Protein AF-A0A7C5XLV8-F1 (afdb_monomer)

Sequence (264 aa):
MIYTRLYQAAFKGNRVKGRIEDSGLKVLFVGKVDKLPETPEEAHNAIVSLFNERPTRVMLGAVVLAENSKVKVKAWGIRINDVNSLFDRLSTLKFVPVDIKDLSDVYGMRIGEIKKAVKSVGQYDLGSLATKDRAKRYKVEVKRAKVGDFVVGLVLKGRLPRLVLSVGGVKLYEGQVSAQAVDQYFKMGGKELVEEALYHLEGLVNLLGKAGNAMLIPGVVEAKVKDGKVMIRTASEMAVLPWGGYGSLVEFVANLRKLISGGP

pLDDT: mean 87.72, std 9.71, range [39.66, 98.38]

Solvent-accessible surface area (backbone atoms only — not comparable to full-atom values): 13892 Å² total; per-residue (Å²): 115,50,73,34,60,45,34,39,38,42,69,60,72,48,34,35,42,34,39,37,46,56,98,69,31,37,36,41,38,44,34,52,45,95,64,72,60,91,47,75,65,53,39,50,53,55,57,23,57,44,28,70,56,66,64,78,46,77,45,82,35,21,54,28,37,37,27,40,101,38,26,39,38,41,32,24,46,48,78,86,80,55,73,55,54,51,26,52,55,50,40,66,62,75,95,41,74,64,56,60,65,63,49,19,66,52,45,72,50,56,57,74,56,50,58,52,38,48,76,72,68,32,74,80,47,46,42,31,51,41,21,49,49,48,20,61,75,69,73,42,56,57,54,75,33,70,51,89,59,37,36,34,35,43,34,35,52,64,53,48,27,32,43,34,35,24,49,78,86,43,70,39,37,40,30,59,42,58,61,61,55,49,66,53,59,71,71,48,54,48,65,57,49,45,53,50,51,49,51,54,50,49,52,54,51,53,51,45,59,75,23,46,96,71,33,43,36,54,8,45,30,26,53,51,79,56,94,60,25,33,39,38,34,39,79,56,36,38,36,49,41,71,48,78,51,71,68,52,40,53,52,51,54,54,51,56,51,36,67,74,71,76,52,137

Secondary structure (DSSP, 8-state):
-EE-SSEEEEEETTEEEEEEEETTEEEEEEEE-SS--SSHHHHHHHHHHTTSSPPSEEE-SSSEEEE-SSEEEEEE---SS-HHHHHHHHHT-------HHHHHHHHT--HHHHHHHHHHT-TTSHHHHHHHHHHHHHT-SEEEEEETTEEEEEE--SSS-EEEEEETTEEEEEEEPPHHHHHHHHHS-HHHHHHHHHHHHHHHHHHHHHHGGGTEETTTEEEEEETTEEEEE-SSEEEEEE-S-HHHHHHHHHHHHHHHHT--

Radius of gyration: 20.75 Å; Cα contacts (8 Å, |Δi|>4): 493; chains: 1; bounding box: 50×39×57 Å

Mean predicted aligned error: 6.44 Å

Nearest PDB structures (foldseek):
  5czo-assembly2_B  TM=2.179E-01  e=8.745E-02  Saccharomyces cerevisiae S288C
  4kba-assembly5_A  TM=1.666E-01  e=3.720E-02  Homo sapiens
  4xhl-assembly1_A  TM=1.819E-01  e=1.546E-01  Saccharomyces cerevisiae
  3uyt-assembly6_C  TM=1.665E-01  e=1.637E-01  Homo sapiens
  3is5-assembly1_D  TM=1.725E-01  e=4.834E-01  Toxoplasma gondii ME49

Foldseek 3Di:
DEAFPFKDWDDDAQKIWMWGDDPQKIKTKIWGFPGDDPDNVRVLLRQLVLLPDFFPDWDFFLWIWTDDPTMTMTMARDFDDDPNVVSVVSNPDDGHHDDLVVLCVQLVHDSVVSVVCCVPPRSQQSQQVSLVVVCVVVVHQWDWADDPQWIWIFGSHDRFTKIWIDGVNHTFKIFGDGNVVVVVLVVDHRLVSNVVRLVVVVVQLVVLVVCPPVQGDGNAWHWDDDDQWIWIDHPTMIGIGGDPDSVVVVVVSVVVVCVSVVHD

Structure (mmCIF, N/CA/C/O backbone):
data_AF-A0A7C5XLV8-F1
#
_entry.id   AF-A0A7C5XLV8-F1
#
loop_
_atom_site.group_PDB
_atom_site.id
_atom_site.type_symbol
_atom_site.label_atom_id
_atom_site.label_alt_id
_atom_site.label_comp_id
_atom_site.label_asym_id
_atom_site.label_entity_id
_atom_site.label_seq_id
_atom_site.pdbx_PDB_ins_code
_atom_site.Cartn_x
_atom_site.Cartn_y
_atom_site.Cartn_z
_atom_site.occupancy
_atom_site.B_iso_or_equiv
_atom_site.auth_seq_id
_atom_site.auth_comp_id
_atom_site.auth_asym_id
_atom_site.auth_atom_id
_atom_site.pdbx_PDB_model_num
ATOM 1 N N . MET A 1 1 ? 16.782 -12.498 -15.343 1.00 69.12 1 MET A N 1
ATOM 2 C CA . MET A 1 1 ? 15.979 -11.647 -14.430 1.00 69.12 1 MET A CA 1
ATOM 3 C C . MET A 1 1 ? 16.954 -10.802 -13.642 1.00 69.12 1 MET A C 1
ATOM 5 O O . MET A 1 1 ? 17.997 -11.326 -13.279 1.00 69.12 1 MET A O 1
ATOM 9 N N . ILE A 1 2 ? 16.662 -9.519 -13.457 1.00 69.88 2 ILE A N 1
ATOM 10 C CA . ILE A 1 2 ? 17.575 -8.572 -12.814 1.00 69.88 2 ILE A CA 1
ATOM 11 C C . ILE A 1 2 ? 16.943 -7.997 -11.577 1.00 69.88 2 ILE A C 1
ATOM 13 O O . ILE A 1 2 ? 15.733 -7.761 -11.533 1.00 69.88 2 ILE A O 1
ATOM 17 N N . TYR A 1 3 ? 17.804 -7.807 -10.590 1.00 68.50 3 TYR A N 1
ATOM 18 C CA . TYR A 1 3 ? 17.455 -7.437 -9.242 1.00 68.50 3 TYR A CA 1
ATOM 19 C C . TYR A 1 3 ? 18.429 -6.364 -8.780 1.00 68.50 3 TYR A C 1
ATOM 21 O O . TYR A 1 3 ? 19.638 -6.584 -8.736 1.00 68.50 3 TYR A O 1
ATOM 29 N N . THR A 1 4 ? 17.879 -5.211 -8.443 1.00 74.38 4 THR A N 1
ATOM 30 C CA . THR A 1 4 ? 18.577 -4.098 -7.810 1.00 74.38 4 THR A CA 1
ATOM 31 C C . THR A 1 4 ? 17.814 -3.743 -6.537 1.00 74.38 4 THR A C 1
ATOM 33 O O . THR A 1 4 ? 16.665 -4.148 -6.357 1.00 74.38 4 THR A O 1
ATOM 36 N N . ARG A 1 5 ? 18.422 -2.958 -5.649 1.00 73.38 5 ARG A N 1
ATOM 37 C CA . ARG A 1 5 ? 17.750 -2.395 -4.473 1.00 73.38 5 ARG A CA 1
ATOM 38 C C . ARG A 1 5 ? 16.477 -1.631 -4.849 1.00 73.38 5 ARG A C 1
ATOM 40 O O . ARG A 1 5 ? 15.531 -1.636 -4.069 1.00 73.38 5 ARG A O 1
ATOM 47 N N . LEU A 1 6 ? 16.464 -0.982 -6.017 1.00 76.44 6 LEU A N 1
ATOM 48 C CA . LEU A 1 6 ? 15.382 -0.097 -6.450 1.00 76.44 6 LEU A CA 1
ATOM 49 C C . LEU A 1 6 ? 14.333 -0.800 -7.316 1.00 76.44 6 LEU A C 1
ATOM 51 O O . LEU A 1 6 ? 13.200 -0.329 -7.386 1.00 76.44 6 LEU A O 1
ATOM 55 N N . TYR A 1 7 ? 14.671 -1.893 -8.007 1.00 81.38 7 TYR A N 1
ATOM 56 C CA . TYR A 1 7 ? 13.724 -2.558 -8.899 1.00 81.38 7 TYR A CA 1
ATOM 57 C C . TYR A 1 7 ? 14.063 -4.019 -9.221 1.00 81.38 7 TYR A C 1
ATOM 59 O O . TYR A 1 7 ? 15.205 -4.471 -9.152 1.00 81.38 7 TYR A O 1
ATOM 67 N N . GLN A 1 8 ? 13.046 -4.749 -9.678 1.00 83.56 8 GLN A N 1
ATOM 68 C CA . GLN A 1 8 ? 13.156 -6.085 -10.265 1.00 83.56 8 GLN A CA 1
ATOM 69 C C . GLN A 1 8 ? 12.567 -6.083 -11.670 1.00 83.56 8 GLN A C 1
ATOM 71 O O . GLN A 1 8 ? 11.508 -5.497 -11.898 1.00 83.56 8 GLN A O 1
ATOM 76 N N . ALA A 1 9 ? 13.198 -6.802 -12.593 1.00 88.06 9 ALA A N 1
ATOM 77 C CA . ALA A 1 9 ? 12.692 -6.958 -13.948 1.00 88.06 9 ALA A CA 1
ATOM 78 C C . ALA A 1 9 ? 12.975 -8.350 -14.520 1.00 88.06 9 ALA A C 1
ATOM 80 O O . ALA A 1 9 ? 14.098 -8.858 -14.482 1.00 88.06 9 ALA A O 1
ATOM 81 N N . ALA A 1 10 ? 11.943 -8.964 -15.088 1.00 88.38 10 ALA A N 1
ATOM 82 C CA . ALA A 1 10 ? 12.016 -10.230 -15.795 1.00 88.38 10 ALA A CA 1
ATOM 83 C C . ALA A 1 10 ? 11.833 -9.995 -17.296 1.00 88.38 10 ALA A C 1
ATOM 85 O O . ALA A 1 10 ? 10.799 -9.480 -17.729 1.00 88.38 10 ALA A O 1
ATOM 86 N N . PHE A 1 11 ? 12.831 -10.407 -18.072 1.00 89.44 11 PHE A N 1
ATOM 87 C CA . PHE A 1 11 ? 12.798 -10.384 -19.527 1.00 89.44 11 PHE A CA 1
ATOM 88 C C . PHE A 1 11 ? 12.338 -11.743 -20.056 1.00 89.44 11 PHE A C 1
ATOM 90 O O . PHE A 1 11 ? 12.754 -12.785 -19.546 1.00 89.44 11 PHE A O 1
ATOM 97 N N . LYS A 1 12 ? 11.473 -11.730 -21.070 1.00 87.88 12 LYS A N 1
ATOM 98 C CA . LYS A 1 12 ? 11.051 -12.916 -21.820 1.00 87.88 12 LYS A CA 1
ATOM 99 C C . LYS A 1 12 ? 10.856 -12.517 -23.282 1.00 87.88 12 LYS A C 1
ATOM 101 O O . LYS A 1 12 ? 9.863 -11.868 -23.613 1.00 87.88 12 LYS A O 1
ATOM 106 N N . GLY A 1 13 ? 11.807 -12.894 -24.137 1.00 86.81 13 GLY A N 1
ATOM 107 C CA . GLY A 1 13 ? 11.883 -12.382 -25.508 1.00 86.81 13 GLY A CA 1
ATOM 108 C C . GLY A 1 13 ? 12.053 -10.859 -25.514 1.00 86.81 13 GLY A C 1
ATOM 109 O O . GLY A 1 13 ? 12.814 -10.322 -24.715 1.00 86.81 13 GLY A O 1
ATOM 110 N N . ASN A 1 14 ? 11.277 -10.165 -26.347 1.00 88.81 14 ASN A N 1
ATOM 111 C CA . ASN A 1 14 ? 11.269 -8.700 -26.465 1.00 88.81 14 ASN A CA 1
ATOM 112 C C . ASN A 1 14 ? 10.384 -7.985 -25.424 1.00 88.81 14 ASN A C 1
ATOM 114 O O . ASN A 1 14 ? 10.020 -6.822 -25.595 1.00 88.81 14 ASN A O 1
ATOM 118 N N . ARG A 1 15 ? 9.964 -8.677 -24.359 1.00 92.44 15 ARG A N 1
ATOM 119 C CA . ARG A 1 15 ? 9.096 -8.115 -23.318 1.00 92.44 15 ARG A CA 1
ATOM 120 C C . ARG A 1 15 ? 9.797 -8.128 -21.979 1.00 92.44 15 ARG A C 1
ATOM 122 O O . ARG A 1 15 ? 10.413 -9.121 -21.599 1.00 92.44 15 ARG A O 1
ATOM 129 N N . VAL A 1 16 ? 9.589 -7.062 -21.223 1.00 94.19 16 VAL A N 1
ATOM 130 C CA . VAL A 1 16 ? 10.042 -6.950 -19.842 1.00 94.19 16 VAL A CA 1
ATOM 131 C C . VAL A 1 16 ? 8.857 -6.644 -18.942 1.00 94.19 16 VAL A C 1
ATOM 133 O O . VAL A 1 16 ? 8.000 -5.822 -19.256 1.00 94.19 16 VAL A O 1
ATOM 136 N N . LYS A 1 17 ? 8.773 -7.346 -17.818 1.00 93.75 17 LYS A N 1
ATOM 137 C CA . LYS A 1 17 ? 7.854 -7.009 -16.733 1.00 93.75 17 LYS A CA 1
ATOM 138 C C . LYS A 1 17 ? 8.687 -6.675 -15.523 1.00 93.75 17 LYS A C 1
ATOM 140 O O . LYS A 1 17 ? 9.572 -7.452 -15.171 1.00 93.75 17 LYS A O 1
ATOM 145 N N . GLY A 1 18 ? 8.388 -5.567 -14.873 1.00 91.12 18 GLY A N 1
ATOM 146 C CA . GLY A 1 18 ? 9.139 -5.189 -13.699 1.00 91.12 18 GLY A CA 1
ATOM 147 C C . GLY A 1 18 ? 8.345 -4.399 -12.689 1.00 91.12 18 GLY A C 1
ATOM 148 O O . GLY A 1 18 ? 7.172 -4.061 -12.874 1.00 91.12 18 GLY A O 1
ATOM 149 N N . ARG A 1 19 ? 9.020 -4.166 -11.575 1.00 89.12 19 ARG A N 1
ATOM 150 C CA . ARG A 1 19 ? 8.533 -3.419 -10.433 1.00 89.12 19 ARG A CA 1
ATOM 151 C C . ARG A 1 19 ? 9.658 -2.553 -9.908 1.00 89.12 19 ARG A C 1
ATOM 153 O O . ARG A 1 19 ? 10.751 -3.072 -9.733 1.00 89.12 19 ARG A O 1
ATOM 160 N N . ILE A 1 20 ? 9.368 -1.290 -9.639 1.00 87.31 20 ILE A N 1
ATOM 161 C CA . ILE A 1 20 ? 10.288 -0.317 -9.052 1.00 87.31 20 ILE A CA 1
ATOM 162 C C . ILE A 1 20 ? 9.693 0.107 -7.709 1.00 87.31 20 ILE A C 1
ATOM 164 O O . ILE A 1 20 ? 8.492 0.376 -7.623 1.00 87.31 20 ILE A O 1
ATOM 168 N N . GLU A 1 21 ? 10.512 0.133 -6.665 1.00 80.88 21 GLU A N 1
ATOM 169 C CA . GLU A 1 21 ? 10.158 0.650 -5.346 1.00 80.88 21 GLU A CA 1
ATOM 170 C C . GLU A 1 21 ? 11.264 1.570 -4.835 1.00 80.88 21 GLU A C 1
ATOM 172 O O . GLU A 1 21 ? 12.383 1.127 -4.596 1.00 80.88 21 GLU A O 1
ATOM 177 N N . ASP A 1 22 ? 10.940 2.849 -4.656 1.00 76.44 22 ASP A N 1
ATOM 178 C CA . ASP A 1 22 ? 11.891 3.862 -4.201 1.00 76.44 22 ASP A CA 1
ATOM 179 C C . ASP A 1 22 ? 11.189 4.909 -3.327 1.00 76.44 22 ASP A C 1
ATOM 181 O O . ASP A 1 22 ? 10.316 5.640 -3.791 1.00 76.44 22 ASP A O 1
ATOM 185 N N . SER A 1 23 ? 11.582 5.013 -2.054 1.00 70.25 23 SER A N 1
ATOM 186 C CA . SER A 1 23 ? 11.164 6.107 -1.159 1.00 70.25 23 SER A CA 1
ATOM 187 C C . SER A 1 23 ? 9.642 6.345 -1.119 1.00 70.25 23 SER A C 1
ATOM 189 O O . SER A 1 23 ? 9.165 7.476 -1.187 1.00 70.25 23 SER A O 1
ATOM 191 N N . GLY A 1 24 ? 8.857 5.263 -1.060 1.00 71.00 24 GLY A N 1
ATOM 192 C CA . GLY A 1 24 ? 7.388 5.305 -1.048 1.00 71.00 24 GLY A CA 1
ATOM 193 C C . GLY A 1 24 ? 6.721 5.286 -2.431 1.00 71.00 24 GLY A C 1
ATOM 194 O O . GLY A 1 24 ? 5.539 4.950 -2.511 1.00 71.00 24 GLY A O 1
ATOM 195 N N . LEU A 1 25 ? 7.464 5.543 -3.515 1.00 81.12 25 LEU A N 1
ATOM 196 C CA . LEU A 1 25 ? 7.014 5.302 -4.887 1.00 81.12 25 LEU A CA 1
ATOM 197 C C . LEU A 1 25 ? 6.986 3.796 -5.148 1.00 81.12 25 LEU A C 1
ATOM 199 O O . LEU A 1 25 ? 7.970 3.097 -4.903 1.00 81.12 25 LEU A O 1
ATOM 203 N N . LYS A 1 26 ? 5.877 3.300 -5.692 1.00 88.00 26 LYS A N 1
ATOM 204 C CA . LYS A 1 26 ? 5.773 1.933 -6.211 1.00 88.00 26 LYS A CA 1
ATOM 205 C C . LYS A 1 26 ? 5.330 2.017 -7.657 1.00 88.00 26 LYS A C 1
ATOM 207 O O . LYS A 1 26 ? 4.369 2.715 -7.958 1.00 88.00 26 LYS A O 1
ATOM 212 N N . VAL A 1 27 ? 5.993 1.291 -8.543 1.00 90.38 27 VAL A N 1
ATOM 213 C CA . VAL A 1 27 ? 5.653 1.231 -9.964 1.00 90.38 27 VAL A CA 1
ATOM 214 C C . VAL A 1 27 ? 5.662 -0.219 -10.407 1.00 90.38 27 VAL A C 1
ATOM 216 O O . VAL A 1 27 ? 6.628 -0.931 -10.169 1.00 90.38 27 VAL A O 1
ATOM 219 N N . LEU A 1 28 ? 4.602 -0.666 -11.069 1.00 93.19 2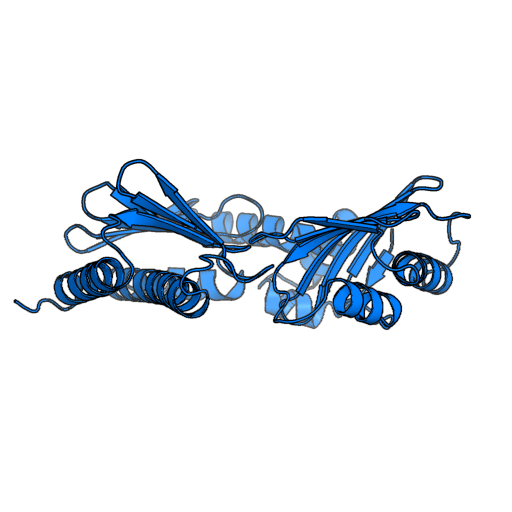8 LEU A N 1
ATOM 220 C CA . LEU A 1 28 ? 4.603 -1.873 -11.887 1.00 93.19 28 LEU A CA 1
ATOM 221 C C . LEU A 1 28 ? 4.639 -1.458 -13.347 1.00 93.19 28 LEU A C 1
ATOM 223 O O . LEU A 1 28 ? 3.863 -0.595 -13.754 1.00 93.19 28 LEU A O 1
ATOM 227 N N . PHE A 1 29 ? 5.486 -2.104 -14.138 1.00 94.88 29 PHE A N 1
ATOM 228 C CA . PHE A 1 29 ? 5.591 -1.806 -15.554 1.00 94.88 29 PHE A CA 1
ATOM 229 C C . PHE A 1 29 ? 5.634 -3.064 -16.417 1.00 94.88 29 PHE A C 1
ATOM 231 O O . PHE A 1 29 ? 6.117 -4.126 -16.014 1.00 94.88 29 PHE A O 1
ATOM 238 N N . VAL A 1 30 ? 5.114 -2.927 -17.632 1.00 96.56 30 VAL A N 1
ATOM 239 C CA . VAL A 1 30 ? 5.250 -3.910 -18.705 1.00 96.56 30 VAL A CA 1
ATOM 240 C C . VAL A 1 30 ? 5.746 -3.172 -19.935 1.00 96.56 30 VAL A C 1
ATOM 242 O O . VAL A 1 30 ? 5.019 -2.344 -20.480 1.00 96.56 30 VAL A O 1
ATOM 245 N N . GLY A 1 31 ? 6.976 -3.471 -20.338 1.00 95.56 31 GLY A N 1
ATOM 246 C CA . GLY A 1 31 ? 7.686 -2.819 -21.428 1.00 95.56 31 GLY A CA 1
ATOM 247 C C . GLY A 1 31 ? 7.996 -3.744 -22.603 1.00 95.56 31 GLY A C 1
ATOM 248 O O . GLY A 1 31 ? 7.963 -4.975 -22.474 1.00 95.56 31 GLY A O 1
ATOM 249 N N . LYS A 1 32 ? 8.324 -3.133 -23.739 1.00 95.31 32 LYS A N 1
ATOM 250 C CA . LYS A 1 32 ? 8.944 -3.764 -24.905 1.00 95.31 32 LYS A CA 1
ATOM 251 C C . LYS A 1 32 ? 10.386 -3.281 -25.030 1.00 95.31 32 LYS A C 1
ATOM 253 O O . LYS A 1 32 ? 10.635 -2.091 -24.880 1.00 95.31 32 LYS A O 1
ATOM 258 N N . VAL A 1 33 ? 11.299 -4.203 -25.300 1.00 92.50 33 VAL A N 1
ATOM 259 C CA . VAL A 1 33 ? 12.723 -3.920 -25.525 1.00 92.50 33 VAL A CA 1
ATOM 260 C C . VAL A 1 33 ? 13.151 -4.518 -26.856 1.00 92.50 33 VAL A C 1
ATOM 262 O O . VAL A 1 33 ? 12.609 -5.544 -27.263 1.00 92.50 33 VAL A O 1
ATOM 265 N N . ASP A 1 34 ? 14.117 -3.891 -27.518 1.00 87.50 34 ASP A N 1
ATOM 266 C CA . ASP A 1 34 ? 14.506 -4.269 -28.881 1.00 87.50 34 ASP A CA 1
ATOM 267 C C . ASP A 1 34 ? 15.325 -5.566 -28.915 1.00 87.50 34 ASP A C 1
ATOM 269 O O . ASP A 1 34 ? 15.129 -6.414 -29.785 1.00 87.50 34 ASP A O 1
ATOM 273 N N . LYS A 1 35 ? 16.193 -5.762 -27.916 1.00 87.06 35 LYS A N 1
ATOM 274 C CA . LYS A 1 35 ? 17.020 -6.960 -27.751 1.00 87.06 35 LYS A CA 1
ATOM 275 C C . LYS A 1 35 ? 16.953 -7.457 -26.308 1.00 87.06 35 LYS A C 1
ATOM 277 O O . LYS A 1 35 ? 16.771 -6.678 -25.371 1.00 87.06 35 LYS A O 1
ATOM 282 N N . LEU A 1 36 ? 17.100 -8.770 -26.134 1.00 89.25 36 LEU A N 1
ATOM 283 C CA . LEU A 1 36 ? 17.330 -9.357 -24.820 1.00 89.25 36 LEU A CA 1
ATOM 284 C C . LEU A 1 36 ? 18.728 -8.934 -24.327 1.00 89.25 36 LEU A C 1
ATOM 286 O O . LEU A 1 36 ? 19.696 -9.181 -25.044 1.00 89.25 36 LEU A O 1
ATOM 290 N N . PRO A 1 37 ? 18.844 -8.310 -23.145 1.00 88.25 37 PRO A N 1
ATOM 291 C CA . PRO A 1 37 ? 20.137 -7.891 -22.622 1.00 88.25 37 PRO A CA 1
ATOM 292 C C . PRO A 1 37 ? 20.964 -9.094 -22.160 1.00 88.25 37 PRO A C 1
ATOM 294 O O . PRO A 1 37 ? 20.419 -10.059 -21.613 1.00 88.25 37 PRO A O 1
ATOM 297 N N . GLU A 1 38 ? 22.275 -9.006 -22.353 1.00 87.62 38 GLU A N 1
ATOM 298 C CA . GLU A 1 38 ? 23.251 -10.044 -22.011 1.00 87.62 38 GLU A CA 1
ATOM 299 C C . GLU A 1 38 ? 23.937 -9.749 -20.670 1.00 87.62 38 GLU A C 1
ATOM 301 O O . GLU A 1 38 ? 24.333 -10.674 -19.958 1.00 87.62 38 GLU A O 1
ATOM 306 N N . THR A 1 39 ? 23.992 -8.473 -20.270 1.00 86.75 39 THR A N 1
ATOM 307 C CA . THR A 1 39 ? 24.587 -8.026 -19.000 1.00 86.75 39 THR A CA 1
ATOM 308 C C . THR A 1 39 ? 23.575 -7.319 -18.082 1.00 86.75 39 THR A C 1
ATOM 310 O O . THR A 1 39 ? 22.537 -6.818 -18.540 1.00 86.75 39 THR A O 1
ATOM 313 N N . PRO A 1 40 ? 23.835 -7.261 -16.759 1.00 83.06 40 PRO A N 1
ATOM 314 C CA . PRO A 1 40 ? 23.030 -6.471 -15.827 1.00 83.06 40 PRO A CA 1
ATOM 315 C C . PRO A 1 40 ? 22.928 -4.986 -16.203 1.00 83.06 40 PRO A C 1
ATOM 317 O O . PRO A 1 40 ? 21.853 -4.395 -16.074 1.00 83.06 40 PRO A O 1
ATOM 320 N N . GLU A 1 41 ? 24.020 -4.403 -16.691 1.00 86.06 41 GLU A N 1
ATOM 321 C CA . GLU A 1 41 ? 24.129 -3.007 -17.109 1.00 86.06 41 GLU A CA 1
ATOM 322 C C . GLU A 1 41 ? 23.303 -2.736 -18.370 1.00 86.06 41 GLU A C 1
ATOM 324 O O . GLU A 1 41 ? 22.509 -1.795 -18.399 1.00 86.06 41 GLU A O 1
ATOM 329 N N . GLU A 1 42 ? 23.407 -3.594 -19.391 1.00 89.12 42 GLU A N 1
ATOM 330 C CA . GLU A 1 42 ? 22.592 -3.488 -20.609 1.00 89.12 42 GLU A CA 1
ATOM 331 C C . GLU A 1 42 ? 21.105 -3.519 -20.295 1.00 89.12 42 GLU A C 1
ATOM 333 O O . GLU A 1 42 ? 20.307 -2.761 -20.843 1.00 89.12 42 GLU A O 1
ATOM 338 N N . ALA A 1 43 ? 20.710 -4.391 -19.382 1.00 89.31 43 ALA A N 1
ATOM 339 C CA . ALA A 1 43 ? 19.321 -4.505 -19.017 1.00 89.31 43 ALA A CA 1
ATOM 340 C C . ALA A 1 43 ? 18.826 -3.352 -18.144 1.00 89.31 43 ALA A C 1
ATOM 342 O O . ALA A 1 43 ? 17.654 -2.988 -18.238 1.00 89.31 43 ALA A O 1
ATOM 343 N N . HIS A 1 44 ? 19.683 -2.797 -17.283 1.00 90.00 44 HIS A N 1
ATOM 344 C CA . HIS A 1 44 ? 19.390 -1.562 -16.568 1.00 90.00 44 HIS A CA 1
ATOM 345 C C . HIS A 1 44 ? 19.099 -0.439 -17.563 1.00 90.00 44 HIS A C 1
ATOM 347 O O . HIS A 1 44 ? 18.023 0.157 -17.504 1.00 90.00 44 HIS A O 1
ATOM 353 N N . ASN A 1 45 ? 19.992 -0.256 -18.538 1.00 90.69 45 ASN A N 1
ATOM 354 C CA . ASN A 1 45 ? 19.840 0.718 -19.615 1.00 90.69 45 ASN A CA 1
ATOM 355 C C . ASN A 1 45 ? 18.560 0.468 -20.430 1.00 90.69 45 ASN A C 1
ATOM 357 O O . ASN A 1 45 ? 17.792 1.394 -20.690 1.00 90.69 45 ASN A O 1
ATOM 361 N N . ALA A 1 46 ? 18.265 -0.793 -20.758 1.00 92.12 46 ALA A N 1
ATOM 362 C CA . ALA A 1 46 ? 17.036 -1.161 -21.452 1.00 92.12 46 ALA A CA 1
ATOM 363 C C . ALA A 1 46 ? 15.781 -0.787 -20.645 1.00 92.12 46 ALA A C 1
ATOM 365 O O . ALA A 1 46 ? 14.817 -0.292 -21.222 1.00 92.12 46 ALA A O 1
ATOM 366 N N . ILE A 1 47 ? 15.784 -0.971 -19.320 1.00 92.38 47 ILE A N 1
ATOM 367 C CA . ILE A 1 47 ? 14.650 -0.619 -18.451 1.00 92.38 47 ILE A CA 1
ATOM 368 C C . ILE A 1 47 ? 14.455 0.889 -18.359 1.00 92.38 47 ILE A C 1
ATOM 370 O O . ILE A 1 47 ? 13.327 1.341 -18.534 1.00 92.38 47 ILE A O 1
ATOM 374 N N . VAL A 1 48 ? 15.508 1.665 -18.090 1.00 92.94 48 VAL A N 1
ATOM 375 C CA . VAL A 1 48 ? 15.370 3.125 -17.962 1.00 92.94 48 VAL A CA 1
ATOM 376 C C . VAL A 1 48 ? 14.932 3.753 -19.288 1.00 92.94 48 VAL A C 1
ATOM 378 O O . VAL A 1 48 ? 14.064 4.623 -19.296 1.00 92.94 48 VAL A O 1
ATOM 381 N N . SER A 1 49 ? 15.404 3.206 -20.418 1.00 93.81 49 SER A N 1
ATOM 382 C CA . SER A 1 49 ? 15.037 3.676 -21.761 1.00 93.81 49 SER A CA 1
ATOM 383 C C . SER A 1 49 ? 13.538 3.575 -22.073 1.00 93.81 49 SER A C 1
ATOM 385 O O . SER A 1 49 ? 13.028 4.349 -22.884 1.00 93.81 49 SER A O 1
ATOM 387 N N . LEU A 1 50 ? 12.803 2.676 -21.400 1.00 95.06 50 LEU A N 1
ATOM 388 C CA . LEU A 1 50 ? 11.344 2.560 -21.529 1.00 95.06 50 LEU A CA 1
ATOM 389 C C . LEU A 1 50 ? 10.611 3.853 -21.158 1.00 95.06 50 LEU A C 1
ATOM 391 O O . LEU A 1 50 ? 9.500 4.087 -21.636 1.00 95.06 50 LEU A O 1
ATOM 395 N N . PHE A 1 51 ? 11.213 4.660 -20.285 1.00 94.38 51 PHE A N 1
ATOM 396 C CA . PHE A 1 51 ? 10.607 5.847 -19.692 1.00 94.38 51 PHE A CA 1
ATOM 397 C C . PHE A 1 51 ? 11.111 7.157 -20.314 1.00 94.38 51 PHE A C 1
ATOM 399 O O . PHE A 1 51 ? 10.651 8.217 -19.908 1.00 94.38 51 PHE A O 1
ATOM 406 N N . ASN A 1 52 ? 11.994 7.099 -21.321 1.00 93.44 52 ASN A N 1
ATOM 407 C CA . ASN A 1 52 ? 12.493 8.291 -22.025 1.00 93.44 52 ASN A CA 1
ATOM 408 C C . ASN A 1 52 ? 11.393 9.008 -22.825 1.00 93.44 52 ASN A C 1
ATOM 410 O O . ASN A 1 52 ? 11.459 10.213 -23.050 1.00 93.44 52 ASN A O 1
ATOM 414 N N . GLU A 1 53 ? 10.383 8.266 -23.283 1.00 92.44 53 GLU A N 1
ATOM 415 C CA . GLU A 1 53 ? 9.226 8.832 -23.973 1.00 92.44 53 GLU A CA 1
ATOM 416 C C . GLU A 1 53 ? 8.147 9.241 -22.973 1.00 92.44 53 GLU A C 1
ATOM 418 O O . GLU A 1 53 ? 7.754 8.451 -22.107 1.00 92.44 53 GLU A O 1
ATOM 423 N N . ARG A 1 54 ? 7.597 10.445 -23.156 1.00 91.19 54 ARG A N 1
ATOM 424 C CA . ARG A 1 54 ? 6.470 10.943 -22.363 1.00 91.19 54 ARG A CA 1
ATOM 425 C C . ARG A 1 54 ? 5.241 10.024 -22.497 1.00 91.19 54 ARG A C 1
ATOM 427 O 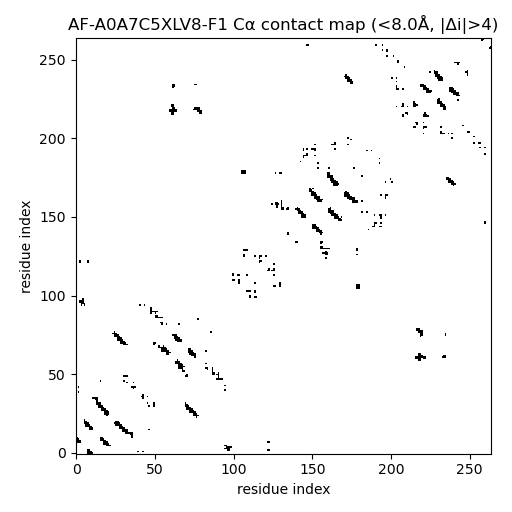O . ARG A 1 54 ? 5.009 9.452 -23.567 1.00 91.19 54 ARG A O 1
ATOM 434 N N . PRO A 1 55 ? 4.429 9.874 -21.436 1.00 91.69 55 PRO A N 1
ATOM 435 C CA . PRO A 1 55 ? 3.165 9.156 -21.514 1.00 91.69 55 PRO A CA 1
ATOM 436 C C . PRO A 1 55 ? 2.215 9.828 -22.515 1.00 91.69 55 PRO A C 1
ATOM 438 O O . PRO A 1 55 ? 2.016 11.037 -22.503 1.00 91.69 55 PRO A O 1
ATOM 441 N N . THR A 1 56 ? 1.583 9.015 -23.357 1.00 93.00 56 THR A N 1
ATOM 442 C CA . THR A 1 56 ? 0.571 9.448 -24.340 1.00 93.00 56 THR A CA 1
ATOM 443 C C . THR A 1 56 ? -0.855 9.223 -23.846 1.00 93.00 56 THR A C 1
ATOM 445 O O . THR A 1 56 ? -1.787 9.861 -24.328 1.00 93.00 56 THR A O 1
ATOM 448 N N . ARG A 1 57 ? -1.047 8.330 -22.864 1.00 91.62 57 ARG A N 1
ATOM 449 C CA . ARG A 1 57 ? -2.324 8.147 -22.164 1.00 91.62 57 ARG A CA 1
ATOM 450 C C . ARG A 1 57 ? -2.102 8.060 -20.667 1.00 91.62 57 ARG A C 1
ATOM 452 O O . ARG A 1 57 ? -1.194 7.360 -20.217 1.00 91.62 57 ARG A O 1
ATOM 459 N N . VAL A 1 58 ? -2.960 8.739 -19.910 1.00 90.56 58 VAL A N 1
ATOM 460 C CA . VAL A 1 58 ? -2.898 8.817 -18.448 1.00 90.56 58 VAL A CA 1
ATOM 461 C C . VAL A 1 58 ? -4.300 8.671 -17.863 1.00 90.56 58 VAL A C 1
ATOM 463 O O . VAL A 1 58 ? -5.239 9.316 -18.319 1.00 90.56 58 VAL A O 1
ATOM 466 N N . MET A 1 59 ? -4.433 7.846 -16.825 1.00 90.19 59 MET A N 1
ATOM 467 C CA . MET A 1 59 ? -5.619 7.776 -15.974 1.00 90.19 59 MET A CA 1
ATOM 468 C C . MET A 1 59 ? -5.208 8.006 -14.522 1.00 90.19 59 MET A C 1
ATOM 470 O O . MET A 1 59 ? -4.324 7.320 -14.001 1.00 90.19 59 MET A O 1
ATOM 474 N N . LEU A 1 60 ? -5.861 8.966 -13.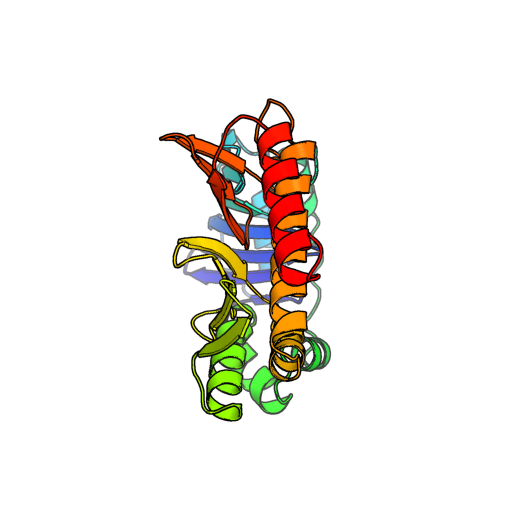874 1.00 88.50 60 LEU A N 1
ATOM 475 C CA . LEU A 1 60 ? -5.592 9.339 -12.489 1.00 88.50 60 LEU A CA 1
ATOM 476 C C . LEU A 1 60 ? -6.543 8.611 -11.531 1.00 88.50 60 LEU A C 1
ATOM 478 O O . LEU A 1 60 ? -7.701 8.352 -11.851 1.00 88.50 60 LEU A O 1
ATOM 482 N N . GLY A 1 61 ? -6.031 8.295 -10.348 1.00 87.25 61 GLY A N 1
ATOM 483 C CA . GLY A 1 61 ? -6.718 7.592 -9.266 1.00 87.25 61 GLY A CA 1
ATOM 484 C C . GLY A 1 61 ? -5.751 7.394 -8.098 1.00 87.25 61 GLY A C 1
ATOM 485 O O . GLY A 1 61 ? -4.608 7.855 -8.168 1.00 87.25 61 GLY A O 1
ATOM 486 N N . ALA A 1 62 ? -6.140 6.649 -7.062 1.00 83.38 62 ALA A N 1
ATOM 487 C CA . ALA A 1 62 ? -5.186 6.180 -6.041 1.00 83.38 62 ALA A CA 1
ATOM 488 C C . ALA A 1 62 ? -4.086 5.292 -6.650 1.00 83.38 62 ALA A C 1
ATOM 490 O O . ALA A 1 62 ? -3.007 5.129 -6.080 1.00 83.38 62 ALA A O 1
ATOM 491 N N . VAL A 1 63 ? -4.360 4.747 -7.837 1.00 89.44 63 VAL A N 1
ATOM 492 C CA . VAL A 1 63 ? -3.377 4.160 -8.741 1.00 89.44 63 VAL A CA 1
ATOM 493 C C . VAL A 1 63 ? -3.348 4.998 -10.010 1.00 89.44 63 VAL A C 1
ATOM 495 O O . VAL A 1 63 ? -4.372 5.138 -10.675 1.00 89.44 63 VAL A O 1
ATOM 498 N N . VAL A 1 64 ? -2.179 5.516 -10.370 1.00 88.75 64 VAL A N 1
ATOM 499 C CA . VAL A 1 64 ? -1.983 6.193 -11.655 1.00 88.75 64 VAL A CA 1
ATOM 500 C C . VAL A 1 64 ? -1.662 5.145 -12.709 1.00 88.75 64 VAL A C 1
ATOM 502 O O . VAL A 1 64 ? -0.739 4.348 -12.534 1.00 88.75 64 VAL A O 1
ATOM 505 N N . LEU A 1 65 ? -2.419 5.138 -13.802 1.00 92.38 65 LEU A N 1
ATOM 506 C CA . LEU A 1 65 ? -2.122 4.330 -14.980 1.00 92.38 65 LEU A CA 1
ATOM 507 C C . LEU A 1 65 ? -1.564 5.241 -16.066 1.00 92.38 65 LEU A C 1
ATOM 509 O O . LEU A 1 65 ? -2.138 6.293 -16.336 1.00 92.38 65 LEU A O 1
ATOM 513 N N . ALA A 1 66 ? -0.468 4.838 -16.696 1.00 92.50 66 ALA A N 1
ATOM 514 C CA . ALA A 1 66 ? 0.149 5.613 -17.764 1.00 92.50 66 ALA A CA 1
ATOM 515 C C . ALA A 1 66 ? 0.729 4.699 -18.842 1.00 92.50 66 ALA A C 1
ATOM 517 O O . ALA A 1 66 ? 1.198 3.604 -18.533 1.00 92.50 66 ALA A O 1
ATOM 518 N N . GLU A 1 67 ? 0.716 5.129 -20.101 1.00 95.06 67 GLU A N 1
ATOM 519 C CA . GLU A 1 67 ? 1.363 4.389 -21.187 1.00 95.06 67 GLU A CA 1
ATOM 520 C C . GLU A 1 67 ? 2.002 5.290 -22.248 1.00 95.06 67 GLU A C 1
ATOM 522 O O . GLU A 1 67 ? 1.468 6.344 -22.596 1.00 95.06 67 GLU A O 1
ATOM 527 N N . ASN A 1 68 ? 3.138 4.840 -22.784 1.00 95.00 68 ASN A N 1
ATOM 528 C CA . ASN A 1 68 ? 3.757 5.344 -24.013 1.00 95.00 68 ASN A CA 1
ATOM 529 C C . ASN A 1 68 ? 3.860 4.199 -25.047 1.00 95.00 68 ASN A C 1
ATOM 531 O O . ASN A 1 68 ? 3.251 3.137 -24.871 1.00 95.00 68 ASN A O 1
ATOM 535 N N . SER A 1 69 ? 4.620 4.394 -26.128 1.00 94.06 69 SER A N 1
ATOM 536 C CA . SER A 1 69 ? 4.753 3.387 -27.190 1.00 94.06 69 SER A CA 1
ATOM 537 C C . SER A 1 69 ? 5.441 2.086 -26.725 1.00 94.06 69 SER A C 1
ATOM 539 O O . SER A 1 69 ? 5.168 1.001 -27.257 1.00 94.06 69 SER A O 1
ATOM 541 N N . LYS A 1 70 ? 6.288 2.171 -25.690 1.00 94.56 70 LYS A N 1
ATOM 542 C CA . LYS A 1 70 ? 7.141 1.085 -25.189 1.00 94.56 70 LYS A CA 1
ATOM 543 C C . LYS A 1 70 ? 6.654 0.473 -23.886 1.00 94.56 70 LYS A C 1
ATOM 545 O O . LYS A 1 70 ? 6.876 -0.719 -23.685 1.00 94.56 70 LYS A O 1
ATOM 550 N N . VAL A 1 71 ? 6.002 1.229 -23.002 1.00 96.56 71 VAL A N 1
ATOM 551 C CA . VAL A 1 71 ? 5.706 0.798 -21.633 1.00 96.56 71 VAL A CA 1
ATOM 552 C C . VAL A 1 71 ? 4.310 1.177 -21.166 1.00 96.56 71 VAL A C 1
ATOM 554 O O . VAL A 1 71 ? 3.803 2.262 -21.431 1.00 96.56 71 VAL A O 1
ATOM 557 N N . LYS A 1 72 ? 3.706 0.259 -20.408 1.00 97.06 72 LYS A N 1
ATOM 558 C CA . LYS A 1 72 ? 2.517 0.503 -19.589 1.00 97.06 72 LYS A CA 1
ATOM 559 C C . LYS A 1 72 ? 2.900 0.472 -18.123 1.00 97.06 72 LYS A C 1
ATOM 561 O O . LYS A 1 72 ? 3.603 -0.444 -17.696 1.00 97.06 72 LYS A O 1
ATOM 566 N N . VAL A 1 73 ? 2.388 1.423 -17.360 1.00 94.44 73 VAL A N 1
ATOM 567 C CA . VAL A 1 73 ? 2.766 1.710 -15.980 1.00 94.44 73 VAL A CA 1
ATOM 568 C C . VAL A 1 73 ? 1.531 1.729 -15.088 1.00 94.44 73 VAL A C 1
ATOM 570 O O . VAL A 1 73 ? 0.490 2.270 -15.458 1.00 94.44 73 VAL A O 1
ATOM 573 N N . LYS A 1 74 ? 1.663 1.150 -13.894 1.00 93.81 74 LYS A N 1
ATOM 574 C CA . LYS A 1 74 ? 0.780 1.376 -12.747 1.00 93.81 74 LYS A CA 1
ATOM 575 C C . LYS A 1 74 ? 1.618 1.915 -11.605 1.00 93.81 74 LYS A C 1
ATOM 577 O O . LYS A 1 74 ? 2.598 1.265 -11.248 1.00 93.81 74 LYS A O 1
ATOM 582 N N . ALA A 1 75 ? 1.250 3.050 -11.034 1.00 90.94 75 ALA A N 1
ATOM 583 C CA . ALA A 1 75 ? 2.068 3.715 -10.036 1.00 90.94 75 ALA A CA 1
ATOM 584 C C . ALA A 1 75 ? 1.269 4.181 -8.812 1.00 90.94 75 ALA A C 1
ATOM 586 O O . ALA A 1 75 ? 0.100 4.553 -8.915 1.00 90.94 75 ALA A O 1
ATOM 587 N N . TRP A 1 76 ? 1.933 4.160 -7.657 1.00 89.56 76 TRP A N 1
ATOM 588 C CA . TRP A 1 76 ? 1.426 4.558 -6.343 1.00 89.56 76 TRP A CA 1
ATOM 589 C C . TRP A 1 76 ? 2.471 5.398 -5.606 1.00 89.56 76 TRP A C 1
ATOM 591 O O . TRP A 1 76 ? 3.663 5.261 -5.865 1.00 89.56 76 TRP A O 1
ATOM 601 N N . GLY A 1 77 ? 2.044 6.198 -4.634 1.00 78.94 77 GLY A N 1
ATOM 602 C CA . GLY A 1 77 ? 2.907 7.039 -3.804 1.00 78.94 77 GLY A CA 1
ATOM 603 C C . GLY A 1 77 ? 3.463 8.270 -4.522 1.00 78.94 77 GLY A C 1
ATOM 604 O O . GLY A 1 77 ? 4.444 8.849 -4.062 1.00 78.94 77 GLY A O 1
ATOM 605 N N . ILE A 1 78 ? 2.872 8.672 -5.650 1.00 76.00 78 ILE A N 1
ATOM 606 C CA . ILE A 1 78 ? 3.307 9.854 -6.403 1.00 76.00 78 ILE A CA 1
ATOM 607 C C . ILE A 1 78 ? 2.771 11.100 -5.689 1.00 76.00 78 ILE A C 1
ATOM 609 O O . ILE A 1 78 ? 1.564 11.279 -5.595 1.00 76.00 78 ILE A O 1
ATOM 613 N N . ARG A 1 79 ? 3.648 11.966 -5.168 1.00 64.19 79 ARG A N 1
ATOM 614 C CA . ARG A 1 79 ? 3.249 13.291 -4.663 1.00 64.19 79 ARG A CA 1
ATOM 615 C C . ARG A 1 79 ? 3.334 14.315 -5.803 1.00 64.19 79 ARG A C 1
ATOM 617 O O . ARG A 1 79 ? 4.325 14.325 -6.514 1.00 64.19 79 ARG A O 1
ATOM 624 N N . ILE A 1 80 ? 2.267 15.104 -5.938 1.00 50.28 80 ILE A N 1
ATOM 625 C CA . ILE A 1 80 ? 2.017 16.315 -6.751 1.00 50.28 80 ILE A CA 1
ATOM 626 C C . ILE A 1 80 ? 3.000 16.635 -7.904 1.00 50.28 80 ILE A C 1
ATOM 628 O O . ILE A 1 80 ? 4.161 16.970 -7.700 1.00 50.28 80 ILE A O 1
ATOM 632 N N . ASN A 1 81 ? 2.383 16.695 -9.089 1.00 55.75 81 ASN A N 1
ATOM 633 C CA . ASN A 1 81 ? 2.780 17.277 -10.372 1.00 55.75 81 ASN A CA 1
ATOM 634 C C . ASN A 1 81 ? 3.617 16.433 -11.350 1.00 55.75 81 ASN A C 1
ATOM 636 O O . ASN A 1 81 ? 4.845 16.389 -11.364 1.00 55.75 81 ASN A O 1
ATOM 640 N N . ASP A 1 82 ? 2.810 15.892 -12.260 1.00 69.94 82 ASP A N 1
ATOM 641 C CA . ASP A 1 82 ? 3.063 15.362 -13.584 1.00 69.94 82 ASP A CA 1
ATOM 642 C C . ASP A 1 82 ? 3.557 13.914 -13.665 1.00 69.94 82 ASP A C 1
ATOM 644 O O . ASP A 1 82 ? 4.608 13.519 -13.163 1.00 69.94 82 ASP A O 1
ATOM 648 N N . VAL A 1 83 ? 2.764 13.098 -14.360 1.00 80.62 83 VAL A N 1
ATOM 649 C CA . VAL A 1 83 ? 3.162 11.753 -14.789 1.00 80.62 83 VAL A CA 1
ATOM 650 C C . VAL A 1 83 ? 4.403 11.846 -15.681 1.00 80.62 83 VAL A C 1
ATOM 652 O O . VAL A 1 83 ? 5.215 10.927 -15.706 1.00 80.62 83 VAL A O 1
ATOM 655 N N . ASN A 1 84 ? 4.614 12.992 -16.326 1.00 85.88 84 ASN A N 1
ATOM 656 C CA . ASN A 1 84 ? 5.872 13.340 -16.972 1.00 85.88 84 ASN A CA 1
ATOM 657 C C . ASN A 1 84 ? 7.059 13.303 -15.988 1.00 85.88 84 ASN A C 1
ATOM 659 O O . ASN A 1 84 ? 8.031 12.602 -16.258 1.00 85.88 84 ASN A O 1
ATOM 663 N N . SER A 1 85 ? 6.954 13.935 -14.815 1.00 86.38 85 SER A N 1
ATOM 664 C CA . SER A 1 85 ? 7.990 13.902 -13.766 1.00 86.38 85 SER A CA 1
ATOM 665 C C . SER A 1 85 ? 8.264 12.487 -13.250 1.00 86.38 85 SER A C 1
ATOM 667 O O . SER A 1 85 ? 9.401 12.149 -12.918 1.00 86.38 85 SER A O 1
ATOM 669 N N . LEU A 1 86 ? 7.232 11.631 -13.190 1.00 88.56 86 LEU A N 1
ATOM 670 C CA . LEU A 1 86 ? 7.421 10.208 -12.901 1.00 88.56 86 LEU A CA 1
ATOM 671 C C . LEU A 1 86 ? 8.318 9.564 -13.962 1.00 88.56 86 LEU A C 1
ATOM 673 O O . LEU A 1 86 ? 9.296 8.920 -13.602 1.00 88.56 86 LEU A O 1
ATOM 677 N N . PHE A 1 87 ? 7.993 9.723 -15.246 1.00 91.25 87 PHE A N 1
ATOM 678 C CA . PHE A 1 87 ? 8.763 9.123 -16.338 1.00 91.25 87 PHE A CA 1
ATOM 679 C C . PHE A 1 87 ? 10.206 9.643 -16.364 1.00 91.25 87 PHE A C 1
ATOM 681 O O . PHE A 1 87 ? 11.125 8.832 -16.462 1.00 91.25 87 PHE A O 1
ATOM 688 N N . ASP A 1 88 ? 10.416 10.941 -16.121 1.00 89.50 88 ASP A N 1
ATOM 689 C CA . ASP A 1 88 ? 11.759 11.517 -15.980 1.00 89.50 88 ASP A CA 1
ATOM 690 C C . ASP A 1 88 ? 12.533 10.835 -14.851 1.00 89.50 88 ASP A C 1
ATOM 692 O O . ASP A 1 88 ? 13.614 10.298 -15.081 1.00 89.50 88 ASP A O 1
ATOM 696 N N . ARG A 1 89 ? 11.951 10.748 -13.648 1.00 88.62 89 ARG A N 1
ATOM 697 C CA . ARG A 1 89 ? 12.597 10.077 -12.511 1.00 88.62 89 ARG A CA 1
ATOM 698 C C . ARG A 1 89 ? 12.926 8.611 -12.802 1.00 88.62 89 ARG A C 1
ATOM 700 O O . ARG A 1 89 ? 13.971 8.128 -12.368 1.00 88.62 89 ARG A O 1
ATOM 707 N N . LEU A 1 90 ? 12.041 7.891 -13.497 1.00 90.31 90 LEU A N 1
ATOM 708 C CA . LEU A 1 90 ? 12.257 6.483 -13.843 1.00 90.31 90 LEU A CA 1
ATOM 709 C C . LEU A 1 90 ? 13.335 6.305 -14.925 1.00 90.31 90 LEU A C 1
ATOM 711 O O . LEU A 1 90 ? 14.053 5.306 -14.892 1.00 90.31 90 LEU A O 1
ATOM 715 N N . SER A 1 91 ? 13.488 7.275 -15.832 1.00 91.12 91 SER A N 1
ATOM 716 C CA . SER A 1 91 ? 14.540 7.289 -16.859 1.00 91.12 91 SER A CA 1
ATOM 717 C C . SER A 1 91 ? 15.945 7.556 -16.303 1.00 91.12 91 SER A C 1
ATOM 719 O O . SER A 1 91 ? 16.939 7.210 -16.934 1.00 91.12 91 SER A O 1
ATOM 721 N N . THR A 1 92 ? 16.048 8.115 -15.093 1.00 89.44 92 THR A N 1
ATOM 722 C CA . THR A 1 92 ? 17.327 8.440 -14.438 1.00 89.44 92 THR A CA 1
ATOM 723 C C . THR A 1 92 ? 17.646 7.547 -13.237 1.00 89.44 92 THR A C 1
ATOM 725 O O . THR A 1 92 ? 18.478 7.903 -12.397 1.00 89.44 92 THR A O 1
ATOM 728 N N . LEU A 1 93 ? 16.959 6.409 -13.089 1.00 87.19 93 LEU A N 1
ATOM 729 C CA . LEU A 1 93 ? 17.250 5.466 -12.009 1.00 87.19 93 LEU A CA 1
ATOM 730 C C . LEU A 1 93 ? 18.694 4.980 -12.106 1.00 87.19 93 LEU A C 1
ATOM 732 O O . LEU A 1 93 ? 19.178 4.682 -13.189 1.00 87.19 93 LEU A O 1
ATOM 736 N N . LYS A 1 94 ? 19.363 4.849 -10.960 1.00 85.44 94 LYS A N 1
ATOM 737 C CA . LYS A 1 94 ? 20.718 4.294 -10.884 1.00 85.44 94 LYS A CA 1
ATOM 738 C C . LYS A 1 94 ? 20.676 2.794 -10.621 1.00 85.44 94 LYS A C 1
ATOM 740 O O . LYS A 1 94 ? 19.789 2.298 -9.920 1.00 85.44 94 LYS A O 1
ATOM 745 N N . PHE A 1 95 ? 21.669 2.071 -11.125 1.00 82.50 95 PHE A N 1
ATOM 746 C CA . PHE A 1 95 ? 21.895 0.685 -10.738 1.00 82.50 95 PHE A CA 1
ATOM 747 C C . PHE A 1 95 ? 22.452 0.629 -9.309 1.00 82.50 95 PHE A C 1
ATOM 749 O O . PHE A 1 95 ? 23.553 1.105 -9.043 1.00 82.50 95 PHE A O 1
ATOM 756 N N . VAL A 1 96 ? 21.682 0.058 -8.379 1.00 81.19 96 VAL A N 1
ATOM 757 C CA . VAL A 1 96 ? 22.091 -0.114 -6.976 1.00 81.19 96 VAL A CA 1
ATOM 758 C C . VAL A 1 96 ? 21.973 -1.593 -6.611 1.00 81.19 96 VAL A C 1
ATOM 760 O O . VAL A 1 96 ? 20.857 -2.110 -6.609 1.00 81.19 96 VAL A O 1
ATOM 763 N N . PRO A 1 97 ? 23.066 -2.308 -6.307 1.00 75.88 97 PRO A N 1
ATOM 764 C CA . PRO A 1 97 ? 23.005 -3.722 -5.940 1.00 75.88 97 PRO A CA 1
ATOM 765 C C . PRO A 1 97 ? 22.115 -3.991 -4.718 1.00 75.88 97 PRO A C 1
ATOM 767 O O . PRO A 1 97 ? 21.910 -3.124 -3.870 1.00 75.88 97 PRO A O 1
ATOM 770 N N . VAL A 1 98 ? 21.583 -5.211 -4.625 1.00 77.31 98 VAL A N 1
ATOM 771 C CA . VAL A 1 98 ? 20.788 -5.646 -3.469 1.00 77.31 98 VAL A CA 1
ATOM 772 C C . VAL A 1 98 ? 21.688 -5.826 -2.245 1.00 77.31 98 VAL A C 1
ATOM 774 O O . VAL A 1 98 ? 22.628 -6.619 -2.287 1.00 77.31 98 VAL A O 1
ATOM 777 N N . ASP A 1 99 ? 21.342 -5.174 -1.135 1.00 81.88 99 ASP A N 1
ATOM 778 C CA . ASP A 1 99 ? 21.954 -5.433 0.168 1.00 81.88 99 ASP A CA 1
ATOM 779 C C . ASP A 1 99 ? 21.141 -6.491 0.934 1.00 81.88 99 ASP A C 1
ATOM 781 O O . ASP A 1 99 ? 19.997 -6.283 1.342 1.00 81.88 99 ASP A O 1
ATOM 785 N N . ILE A 1 100 ? 21.737 -7.671 1.104 1.00 83.25 100 ILE A N 1
ATOM 786 C CA . ILE A 1 100 ? 21.110 -8.803 1.792 1.00 83.25 1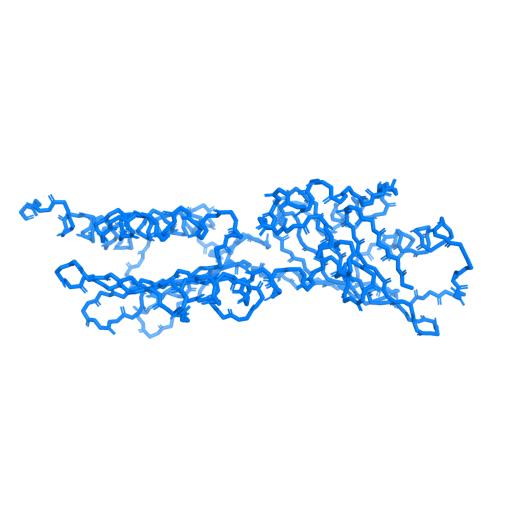00 ILE A CA 1
ATOM 787 C C . ILE A 1 100 ? 20.888 -8.514 3.279 1.00 83.25 100 ILE A C 1
ATOM 789 O O . ILE A 1 100 ? 19.918 -9.022 3.844 1.00 83.25 100 ILE A O 1
ATOM 793 N N . LYS A 1 101 ? 21.775 -7.744 3.915 1.00 83.94 101 LYS A N 1
ATOM 794 C CA . LYS A 1 101 ? 21.653 -7.401 5.331 1.00 83.94 101 LYS A CA 1
ATOM 795 C C . LYS A 1 101 ? 20.481 -6.446 5.527 1.00 83.94 101 LYS A C 1
ATOM 797 O O . LYS A 1 101 ? 19.598 -6.765 6.317 1.00 83.94 101 LYS A O 1
ATOM 802 N N . ASP A 1 102 ? 20.392 -5.396 4.709 1.00 81.12 102 ASP A N 1
ATOM 803 C CA . ASP A 1 102 ? 19.249 -4.472 4.727 1.00 81.12 102 ASP A CA 1
ATOM 804 C C . ASP A 1 102 ? 17.919 -5.232 4.572 1.00 81.12 102 ASP A C 1
ATOM 806 O O . ASP A 1 102 ? 16.959 -4.993 5.301 1.00 81.12 102 ASP A O 1
ATOM 810 N N . LEU A 1 103 ? 17.847 -6.206 3.656 1.00 78.94 103 LEU A N 1
ATOM 811 C CA . LEU A 1 103 ? 16.638 -7.020 3.486 1.00 78.94 103 LEU A CA 1
ATOM 812 C C . LEU A 1 103 ? 16.348 -7.941 4.670 1.00 78.94 103 LEU A C 1
ATOM 814 O O . LEU A 1 103 ? 15.182 -8.147 5.009 1.00 78.94 103 LEU A O 1
ATOM 818 N N . SER A 1 104 ? 17.386 -8.499 5.288 1.00 81.44 104 SER A N 1
ATOM 819 C CA . SER A 1 104 ? 17.269 -9.282 6.519 1.00 81.44 104 SER A CA 1
ATOM 820 C C . SER A 1 104 ? 16.611 -8.451 7.622 1.00 81.44 104 SER A C 1
ATOM 822 O O . SER A 1 104 ? 15.669 -8.927 8.257 1.00 81.44 104 SER A O 1
ATOM 824 N N . ASP A 1 105 ? 17.043 -7.200 7.777 1.00 80.06 105 ASP A N 1
ATOM 825 C CA . ASP A 1 105 ? 16.556 -6.271 8.799 1.00 80.06 105 ASP A CA 1
ATOM 826 C C . ASP A 1 105 ? 15.134 -5.766 8.490 1.00 80.06 105 ASP A C 1
ATOM 828 O O . ASP A 1 105 ? 14.283 -5.670 9.378 1.00 80.06 105 ASP A O 1
ATOM 832 N N . VAL A 1 106 ? 14.822 -5.505 7.215 1.00 77.56 106 VAL A N 1
ATOM 833 C CA . VAL A 1 106 ? 13.474 -5.096 6.777 1.00 77.56 106 VAL A CA 1
ATOM 834 C C . VAL A 1 106 ? 12.449 -6.213 6.958 1.00 77.56 106 VAL A C 1
ATOM 836 O O . VAL A 1 106 ? 11.328 -5.967 7.406 1.00 77.56 106 VAL A O 1
ATOM 839 N N . TYR A 1 107 ? 12.795 -7.449 6.600 1.00 78.69 107 TYR A N 1
ATOM 840 C CA . TYR A 1 107 ? 11.839 -8.555 6.620 1.00 78.69 107 TYR A CA 1
ATOM 841 C C . TYR A 1 107 ? 11.860 -9.368 7.920 1.00 78.69 107 TYR A C 1
ATOM 843 O O . TYR A 1 107 ? 10.899 -10.101 8.170 1.00 78.69 107 TYR A O 1
ATOM 851 N N . GLY A 1 108 ? 12.880 -9.213 8.771 1.00 76.06 108 GLY A N 1
ATOM 852 C CA . GLY A 1 108 ? 13.026 -9.947 10.035 1.00 76.06 108 GLY A CA 1
ATOM 853 C C . GLY A 1 108 ? 13.300 -11.444 9.844 1.00 76.06 108 GLY A C 1
ATOM 854 O O . GLY A 1 108 ? 12.896 -12.267 10.671 1.00 76.06 108 GLY A O 1
ATOM 855 N N . MET A 1 109 ? 13.929 -11.804 8.722 1.00 82.00 109 MET A N 1
ATOM 856 C CA . MET A 1 109 ? 14.271 -13.182 8.345 1.00 82.00 109 MET A CA 1
ATOM 857 C C . MET A 1 109 ? 15.770 -13.427 8.509 1.00 82.00 109 MET A C 1
ATOM 859 O O . MET A 1 109 ? 16.546 -12.481 8.584 1.00 82.00 109 MET A O 1
ATOM 863 N N . ARG A 1 110 ? 16.214 -14.689 8.528 1.00 83.69 110 ARG A N 1
ATOM 864 C CA . ARG A 1 110 ? 17.653 -14.987 8.592 1.00 83.69 110 ARG A CA 1
ATOM 865 C C . ARG A 1 110 ? 18.320 -14.689 7.247 1.00 83.69 110 ARG A C 1
ATOM 867 O O . ARG A 1 110 ? 17.781 -15.028 6.193 1.00 83.69 110 ARG A O 1
ATOM 874 N N . ILE A 1 111 ? 19.557 -14.184 7.275 1.00 85.69 111 ILE A N 1
ATOM 875 C CA . ILE A 1 111 ? 20.370 -13.901 6.072 1.00 85.69 111 ILE A CA 1
ATOM 876 C C . ILE A 1 111 ? 20.395 -15.091 5.098 1.00 85.69 111 ILE A C 1
ATOM 878 O O . ILE A 1 111 ? 20.255 -14.911 3.889 1.00 85.69 111 ILE A O 1
ATOM 882 N N . GLY A 1 112 ? 20.549 -16.321 5.604 1.00 83.38 112 GLY A N 1
ATOM 883 C CA . GLY A 1 112 ? 20.565 -17.529 4.771 1.00 83.38 112 GLY A CA 1
ATOM 884 C C . GLY A 1 112 ? 19.256 -17.775 4.009 1.00 83.38 112 GLY A C 1
ATOM 885 O O . GLY A 1 112 ? 19.286 -18.264 2.880 1.00 83.38 112 GLY A O 1
ATOM 886 N N . GLU A 1 113 ? 18.116 -17.398 4.588 1.00 80.31 113 GLU A N 1
ATOM 887 C CA . GLU A 1 113 ? 16.792 -17.524 3.970 1.00 80.31 113 GLU A CA 1
ATOM 888 C C . GLU A 1 113 ? 16.565 -16.421 2.935 1.00 80.31 113 GLU A C 1
ATOM 890 O O . GLU A 1 113 ? 16.131 -16.722 1.825 1.00 80.31 113 GLU A O 1
ATOM 895 N N . ILE A 1 114 ? 16.959 -15.177 3.240 1.00 81.62 114 ILE A N 1
ATOM 896 C CA . ILE A 1 114 ? 16.937 -14.064 2.278 1.00 81.62 114 ILE A CA 1
ATOM 897 C C . ILE A 1 114 ? 17.802 -14.391 1.056 1.00 81.62 114 ILE A C 1
ATOM 899 O O . ILE A 1 114 ? 17.334 -14.258 -0.074 1.00 81.62 114 ILE A O 1
ATOM 903 N N . LYS A 1 115 ? 19.030 -14.898 1.249 1.00 80.31 115 LYS A N 1
ATOM 904 C CA . LYS A 1 115 ? 19.919 -15.301 0.140 1.00 80.31 115 LYS A CA 1
ATOM 905 C C . LYS A 1 115 ? 19.270 -16.347 -0.768 1.00 80.31 115 LYS A C 1
ATOM 907 O O . LYS A 1 115 ? 19.371 -16.242 -1.990 1.00 80.31 115 LYS A O 1
ATOM 912 N N . LYS A 1 116 ? 18.601 -17.352 -0.191 1.00 80.06 116 LYS A N 1
ATOM 913 C CA . LYS A 1 116 ? 17.877 -18.380 -0.958 1.00 80.06 116 LYS A CA 1
ATOM 914 C C . LYS A 1 116 ? 16.661 -17.797 -1.680 1.00 80.06 116 LYS A C 1
ATOM 916 O O . LYS A 1 116 ? 16.422 -18.126 -2.841 1.00 80.06 116 LYS A O 1
ATOM 921 N N . ALA A 1 117 ? 15.910 -16.920 -1.023 1.00 74.69 117 ALA A N 1
ATOM 922 C CA . ALA A 1 117 ? 14.691 -16.337 -1.567 1.00 74.69 117 ALA A CA 1
ATOM 923 C C . ALA A 1 117 ? 14.963 -15.331 -2.700 1.00 74.69 117 ALA A C 1
ATOM 925 O O . ALA A 1 117 ? 14.325 -15.405 -3.748 1.00 74.69 117 ALA A O 1
ATOM 926 N N . VAL A 1 118 ? 15.973 -14.466 -2.561 1.00 75.12 118 VAL A N 1
ATOM 927 C CA . VAL A 1 118 ? 16.394 -13.539 -3.628 1.00 75.12 118 VAL A CA 1
ATOM 928 C C . VAL A 1 118 ? 16.803 -14.304 -4.893 1.00 75.12 118 VAL A C 1
ATOM 930 O O . VAL A 1 118 ? 16.441 -13.887 -5.990 1.00 75.12 118 VAL A O 1
ATOM 933 N N . LYS A 1 119 ? 17.474 -15.459 -4.753 1.00 72.19 119 LYS A N 1
ATOM 934 C CA . LYS A 1 119 ? 17.856 -16.324 -5.885 1.00 72.19 119 LYS A CA 1
ATOM 935 C C . LYS A 1 119 ? 16.687 -17.064 -6.547 1.00 72.19 119 LYS A C 1
ATOM 937 O O . LYS A 1 119 ? 16.792 -17.396 -7.721 1.00 72.19 119 LYS A O 1
ATOM 942 N N . SER A 1 120 ? 15.617 -17.371 -5.811 1.00 66.56 120 SER A N 1
ATOM 943 C CA . SER A 1 120 ? 14.548 -18.278 -6.271 1.00 66.56 120 SER A CA 1
ATOM 944 C C . SER A 1 120 ? 13.264 -17.565 -6.692 1.00 66.56 120 SER A C 1
ATOM 946 O O . SER A 1 120 ? 12.694 -17.900 -7.726 1.00 66.56 120 SER A O 1
ATOM 948 N N . VAL A 1 121 ? 12.808 -16.584 -5.912 1.00 59.75 121 VAL A N 1
ATOM 949 C CA . VAL A 1 121 ? 11.507 -15.912 -6.103 1.00 59.75 121 VAL A CA 1
ATOM 950 C C . VAL A 1 121 ? 11.641 -14.403 -6.337 1.00 59.75 121 VAL A C 1
ATOM 952 O O . VAL A 1 121 ? 10.717 -13.750 -6.818 1.00 59.75 121 VAL A O 1
ATOM 955 N N . GLY A 1 122 ? 12.821 -13.836 -6.071 1.00 62.41 122 GLY A N 1
ATOM 956 C CA . GLY A 1 122 ? 13.059 -12.397 -6.129 1.00 62.41 122 GLY A CA 1
ATOM 957 C C . GLY A 1 122 ? 12.660 -11.657 -4.851 1.00 62.41 122 GLY A C 1
ATOM 958 O O . GLY A 1 122 ? 11.955 -12.175 -3.987 1.00 62.41 122 GLY A O 1
ATOM 959 N N . GLN A 1 123 ? 13.118 -10.409 -4.725 1.00 56.97 123 GLN A N 1
ATOM 960 C CA . GLN A 1 123 ? 12.983 -9.589 -3.512 1.00 56.97 123 GLN A CA 1
ATOM 961 C C . GLN A 1 123 ? 11.523 -9.281 -3.130 1.00 56.97 123 GLN A C 1
ATOM 963 O O . GLN A 1 123 ? 11.211 -9.002 -1.976 1.00 56.97 123 GLN A O 1
ATOM 968 N N . TYR A 1 124 ? 10.601 -9.352 -4.087 1.00 56.66 124 TYR A N 1
ATOM 969 C CA . TYR A 1 124 ? 9.211 -8.958 -3.882 1.00 56.66 124 TYR A CA 1
ATOM 970 C C . TYR A 1 124 ? 8.299 -10.063 -3.338 1.00 56.66 124 TYR A C 1
ATOM 972 O O . TYR A 1 124 ? 7.245 -9.741 -2.787 1.00 56.66 124 TYR A O 1
ATOM 980 N N . ASP A 1 125 ? 8.714 -11.328 -3.405 1.00 69.25 125 ASP A N 1
ATOM 981 C CA . ASP A 1 125 ? 8.035 -12.434 -2.716 1.00 69.25 125 ASP A CA 1
ATOM 982 C C . ASP A 1 125 ? 8.583 -12.678 -1.300 1.00 69.25 125 ASP A C 1
ATOM 984 O O . ASP A 1 125 ? 8.022 -13.479 -0.547 1.00 69.25 125 ASP A O 1
ATOM 988 N N . LEU A 1 126 ? 9.608 -11.917 -0.885 1.00 76.31 126 LEU A N 1
ATOM 989 C CA . LEU A 1 126 ? 10.112 -11.919 0.492 1.00 76.31 126 LEU A CA 1
ATOM 990 C C . LEU A 1 126 ? 9.020 -11.572 1.502 1.00 76.31 126 LEU A C 1
ATOM 992 O O . LEU A 1 126 ? 8.959 -12.195 2.554 1.00 76.31 126 LEU A O 1
ATOM 996 N N . GLY A 1 127 ? 8.111 -10.649 1.171 1.00 77.56 127 GLY A N 1
ATOM 997 C CA . GLY A 1 127 ? 6.980 -10.324 2.043 1.00 77.56 127 GLY A CA 1
ATOM 998 C C . GLY A 1 127 ? 6.074 -11.532 2.307 1.00 77.56 127 GLY A C 1
ATOM 999 O O . GLY A 1 127 ? 5.710 -11.798 3.454 1.00 77.56 127 GLY A O 1
ATOM 1000 N N . SER A 1 128 ? 5.758 -12.309 1.265 1.00 80.69 128 SER A N 1
ATOM 1001 C CA . SER A 1 12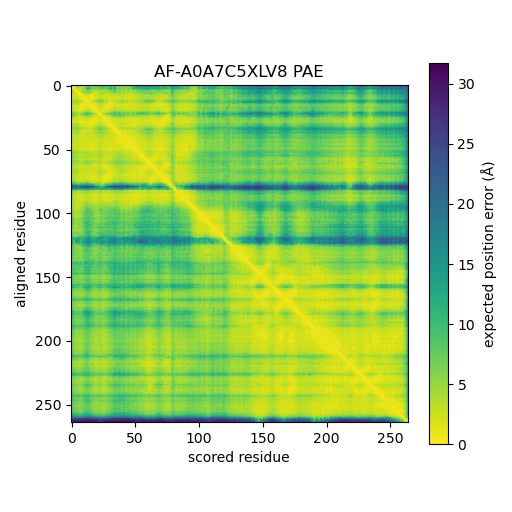8 ? 4.933 -13.519 1.378 1.00 80.69 128 SER A CA 1
ATOM 1002 C C . SER A 1 128 ? 5.621 -14.582 2.235 1.00 80.69 128 SER A C 1
ATOM 1004 O O . SER A 1 128 ? 4.983 -15.218 3.074 1.00 80.69 128 SER A O 1
ATOM 1006 N N . LEU A 1 129 ? 6.930 -14.768 2.041 1.00 82.25 129 LEU A N 1
ATOM 1007 C CA . LEU A 1 129 ? 7.734 -15.695 2.836 1.00 82.25 129 LEU A CA 1
ATOM 1008 C C . LEU A 1 129 ? 7.827 -15.247 4.297 1.00 82.25 129 LEU A C 1
ATOM 1010 O O . LEU A 1 129 ? 7.565 -16.051 5.185 1.00 82.25 129 LEU A O 1
ATOM 1014 N N . ALA A 1 130 ? 8.100 -13.966 4.545 1.00 83.56 130 ALA A N 1
ATOM 1015 C CA . ALA A 1 130 ? 8.157 -13.391 5.884 1.00 83.56 130 ALA A CA 1
ATOM 1016 C C . ALA A 1 130 ? 6.801 -13.483 6.603 1.00 83.56 130 ALA A C 1
ATOM 1018 O O . ALA A 1 130 ? 6.741 -13.742 7.802 1.00 83.56 130 ALA A O 1
ATOM 1019 N N . THR A 1 131 ? 5.695 -13.308 5.876 1.00 85.88 131 THR A N 1
ATOM 1020 C CA . THR A 1 131 ? 4.337 -13.469 6.416 1.00 85.88 131 THR A CA 1
ATOM 1021 C C . THR A 1 131 ? 4.081 -14.916 6.840 1.00 85.88 131 THR A C 1
ATOM 1023 O O . THR A 1 131 ? 3.619 -15.155 7.955 1.00 85.88 131 THR A O 1
ATOM 1026 N N . LYS A 1 132 ? 4.433 -15.888 5.985 1.00 85.38 132 LYS A N 1
ATOM 1027 C CA . LYS A 1 132 ? 4.326 -17.322 6.301 1.00 85.38 132 LYS A CA 1
ATOM 1028 C C . LYS A 1 132 ? 5.216 -17.723 7.477 1.00 85.38 132 LYS A C 1
ATOM 1030 O O . LYS A 1 132 ? 4.764 -18.472 8.341 1.00 85.38 132 LYS A O 1
ATOM 1035 N N . ASP A 1 133 ? 6.450 -17.220 7.527 1.00 85.31 133 ASP A N 1
ATOM 1036 C CA . ASP A 1 133 ? 7.369 -17.468 8.641 1.00 85.31 133 ASP A CA 1
ATOM 1037 C C . ASP A 1 133 ? 6.782 -16.969 9.965 1.00 85.31 133 ASP A C 1
ATOM 1039 O O . ASP A 1 133 ? 6.719 -17.724 10.933 1.00 85.31 133 ASP A O 1
ATOM 1043 N N . ARG A 1 134 ? 6.243 -15.743 9.998 1.00 87.19 134 ARG A N 1
ATOM 1044 C CA . ARG A 1 134 ? 5.586 -15.200 11.196 1.00 87.19 134 ARG A CA 1
ATOM 1045 C C . ARG A 1 134 ? 4.358 -15.998 11.609 1.00 87.19 134 ARG A C 1
ATOM 1047 O O . ARG A 1 134 ? 4.225 -16.312 12.789 1.00 87.19 134 ARG A O 1
ATOM 1054 N N . ALA A 1 135 ? 3.492 -16.370 10.666 1.00 87.75 135 ALA A N 1
ATOM 1055 C CA . ALA A 1 135 ? 2.323 -17.196 10.972 1.00 87.75 135 ALA A CA 1
ATOM 1056 C C . ALA A 1 135 ? 2.735 -18.528 11.621 1.00 87.75 135 ALA A C 1
ATOM 1058 O O . ALA A 1 135 ? 2.144 -18.952 12.615 1.00 87.75 135 ALA A O 1
ATOM 1059 N N . LYS A 1 136 ? 3.813 -19.147 11.119 1.00 87.50 136 LYS A N 1
ATOM 1060 C CA . LYS A 1 136 ? 4.402 -20.358 11.702 1.00 87.50 136 LYS A CA 1
ATOM 1061 C C . LYS A 1 136 ? 5.007 -20.100 13.086 1.00 87.50 136 LYS A C 1
ATOM 1063 O O . LYS A 1 136 ? 4.751 -20.871 14.006 1.00 87.50 136 LYS A O 1
ATOM 1068 N N . ARG A 1 137 ? 5.780 -19.021 13.246 1.00 86.88 137 ARG A N 1
ATOM 1069 C CA . ARG A 1 137 ? 6.446 -18.633 14.502 1.00 86.88 137 ARG A CA 1
ATOM 1070 C C . ARG A 1 137 ? 5.443 -18.377 15.626 1.00 86.88 137 ARG A C 1
ATOM 1072 O O . ARG A 1 137 ? 5.644 -18.857 16.736 1.00 86.88 137 ARG A O 1
ATOM 1079 N N . TYR A 1 138 ? 4.355 -17.672 15.325 1.00 87.25 138 TYR A N 1
ATOM 1080 C CA . TYR A 1 138 ? 3.294 -17.356 16.283 1.00 87.25 138 TYR A CA 1
ATOM 1081 C C . TYR A 1 138 ? 2.201 -18.428 16.374 1.00 87.25 138 TYR A C 1
ATOM 1083 O O . TYR A 1 138 ? 1.309 -18.305 17.210 1.00 87.25 138 TYR A O 1
ATOM 1091 N N . LYS A 1 139 ? 2.260 -19.475 15.539 1.00 88.31 139 LYS A N 1
ATOM 1092 C CA . LYS A 1 139 ? 1.265 -20.559 15.455 1.00 88.31 139 LYS A CA 1
ATOM 1093 C C . LYS A 1 139 ? -0.177 -20.061 15.262 1.00 88.31 139 LYS A C 1
ATOM 1095 O O . LYS A 1 139 ? -1.121 -20.708 15.705 1.00 88.31 139 LYS A O 1
ATOM 1100 N N . VAL A 1 140 ? -0.352 -18.919 14.598 1.00 90.12 140 VAL A N 1
ATOM 1101 C CA . VAL A 1 140 ? -1.661 -18.323 14.308 1.00 90.12 140 VAL A CA 1
ATOM 1102 C C . VAL A 1 140 ? -1.654 -17.659 12.939 1.00 90.12 140 VAL A C 1
ATOM 1104 O O . VAL A 1 140 ? -0.666 -17.056 12.527 1.00 90.12 140 VAL A O 1
ATOM 1107 N N . GLU A 1 141 ? -2.787 -17.716 12.243 1.00 88.31 141 GLU A N 1
ATOM 1108 C CA . GLU A 1 141 ? -2.985 -16.954 11.004 1.00 88.31 141 GLU A CA 1
ATOM 1109 C C . GLU A 1 141 ? -3.623 -15.584 11.255 1.00 88.31 141 GLU A C 1
ATOM 1111 O O . GLU A 1 141 ? -3.537 -14.696 10.408 1.00 88.31 141 GLU A O 1
ATOM 1116 N N . VAL A 1 142 ? -4.286 -15.410 12.402 1.00 90.19 142 VAL A N 1
ATOM 1117 C CA . VAL A 1 142 ? -4.923 -14.153 12.798 1.00 90.19 142 VAL A CA 1
ATOM 1118 C C . VAL A 1 142 ? -4.777 -13.962 14.306 1.00 90.19 142 VAL A C 1
ATOM 1120 O O . VAL A 1 142 ? -5.301 -14.766 15.075 1.00 90.19 142 VAL A O 1
ATOM 1123 N N . LYS A 1 143 ? -4.130 -12.874 14.737 1.00 90.38 143 LYS A N 1
ATOM 1124 C CA . LYS A 1 143 ? -4.230 -12.391 16.125 1.00 90.38 143 LYS A CA 1
ATOM 1125 C C . LYS A 1 143 ? -5.461 -11.497 16.224 1.00 90.38 143 LYS A C 1
ATOM 1127 O O . LYS A 1 143 ? -5.611 -10.581 15.420 1.00 90.38 143 LYS A O 1
ATOM 1132 N N . ARG A 1 144 ? -6.346 -11.766 17.185 1.00 92.69 144 ARG A N 1
ATOM 1133 C CA . ARG A 1 144 ? -7.552 -10.964 17.432 1.00 92.69 144 ARG A CA 1
ATOM 1134 C C . ARG A 1 144 ? -7.482 -10.319 18.807 1.00 92.69 144 ARG A C 1
ATOM 1136 O O . ARG A 1 144 ? -7.105 -10.979 19.770 1.00 92.69 144 ARG A O 1
ATOM 1143 N N . ALA A 1 145 ? -7.878 -9.058 18.885 1.00 92.56 145 ALA A N 1
ATOM 1144 C CA . ALA A 1 145 ? -8.073 -8.326 20.126 1.00 92.56 145 ALA A CA 1
ATOM 1145 C C . ALA A 1 145 ? -9.483 -7.729 20.142 1.00 92.56 145 ALA A C 1
ATOM 1147 O O . ALA A 1 145 ? -9.932 -7.200 19.125 1.00 92.56 145 ALA A O 1
ATOM 1148 N N . LYS A 1 146 ? -10.172 -7.827 21.283 1.00 94.12 146 LYS A N 1
ATOM 1149 C CA . LYS A 1 146 ? -11.489 -7.222 21.504 1.00 94.12 146 LYS A CA 1
ATOM 1150 C C . LYS A 1 146 ? -11.421 -6.276 22.700 1.00 94.12 146 LYS A C 1
ATOM 1152 O O . LYS A 1 146 ? -10.918 -6.673 23.748 1.00 94.12 146 LYS A O 1
ATOM 1157 N N . VAL A 1 147 ? -11.934 -5.059 22.539 1.00 94.00 147 VAL A N 1
ATOM 1158 C CA . VAL A 1 147 ? -12.049 -4.041 23.595 1.00 94.00 147 VAL A CA 1
ATOM 1159 C C . VAL A 1 147 ? -13.405 -3.364 23.431 1.00 94.00 147 VAL A C 1
ATOM 1161 O O . VAL A 1 147 ? -13.604 -2.629 22.470 1.00 94.00 147 VAL A O 1
ATOM 1164 N N . GLY A 1 148 ? -14.364 -3.655 24.313 1.00 91.94 148 GLY A N 1
ATOM 1165 C CA . GLY A 1 148 ? -15.756 -3.233 24.113 1.00 91.94 148 GLY A CA 1
ATOM 1166 C C . GLY A 1 148 ? -16.302 -3.722 22.763 1.00 91.94 148 GLY A C 1
ATOM 1167 O O . GLY A 1 148 ? -16.205 -4.914 22.446 1.00 91.94 148 GLY A O 1
ATOM 1168 N N . ASP A 1 149 ? -16.810 -2.791 21.955 1.00 94.06 149 ASP A N 1
ATOM 1169 C CA . ASP A 1 149 ? -17.322 -3.053 20.602 1.00 94.06 149 ASP A CA 1
ATOM 1170 C C . ASP A 1 149 ? -16.239 -3.106 19.520 1.00 94.06 149 ASP A C 1
ATOM 1172 O O . ASP A 1 149 ? -16.521 -3.484 18.377 1.00 94.06 149 ASP A O 1
ATOM 1176 N N . PHE A 1 150 ? -14.999 -2.753 19.862 1.00 96.94 150 PHE A N 1
ATOM 1177 C CA . PHE A 1 150 ? -13.876 -2.782 18.939 1.00 96.94 150 PHE A CA 1
ATOM 1178 C C . PHE A 1 150 ? -13.321 -4.196 18.807 1.00 96.94 150 PHE A C 1
ATOM 1180 O O . PHE A 1 150 ? -13.037 -4.876 19.795 1.00 96.94 150 PHE A O 1
ATOM 1187 N N . VAL A 1 151 ? -13.096 -4.612 17.564 1.00 97.00 151 VAL A N 1
ATOM 1188 C CA . VAL A 1 151 ? -12.381 -5.835 17.212 1.00 97.00 151 VAL A CA 1
ATOM 1189 C C . VAL A 1 151 ? -11.275 -5.483 16.230 1.00 97.00 151 VAL A C 1
ATOM 1191 O O . VAL A 1 151 ? -11.542 -5.006 15.127 1.00 97.00 151 VAL A O 1
ATOM 1194 N N . VAL A 1 152 ? -10.033 -5.772 16.613 1.00 96.94 152 VAL A N 1
ATOM 1195 C CA . VAL A 1 152 ? -8.869 -5.661 15.733 1.00 96.94 152 VAL A CA 1
ATOM 1196 C C . VAL A 1 152 ? -8.343 -7.042 15.388 1.00 96.94 152 VAL A C 1
ATOM 1198 O O . VAL A 1 152 ? -8.123 -7.880 16.264 1.00 96.94 152 VAL A O 1
ATOM 1201 N N . GLY A 1 153 ? -8.146 -7.284 14.096 1.00 95.44 153 GLY A N 1
ATOM 1202 C CA . GLY A 1 153 ? -7.534 -8.492 13.563 1.00 95.44 153 GLY A CA 1
ATOM 1203 C C . GLY A 1 153 ? -6.229 -8.173 12.848 1.00 95.44 153 GLY A C 1
ATOM 1204 O O . GLY A 1 153 ? -6.234 -7.425 11.876 1.00 95.44 153 GLY A O 1
ATOM 1205 N N . LEU A 1 154 ? -5.129 -8.785 13.278 1.00 94.94 154 LEU A N 1
ATOM 1206 C CA . LEU A 1 154 ? -3.878 -8.817 12.524 1.00 94.94 154 LEU A CA 1
ATOM 1207 C C . LEU A 1 154 ? -3.803 -10.132 11.746 1.00 94.94 154 LEU A C 1
ATOM 1209 O O . LEU A 1 154 ? -3.553 -11.191 12.321 1.00 94.94 154 LEU A O 1
ATOM 1213 N N . VAL A 1 155 ? -4.059 -10.059 10.443 1.00 93.62 155 VAL A N 1
ATOM 1214 C CA . VAL A 1 155 ? -4.148 -11.197 9.522 1.00 93.62 155 VAL A CA 1
ATOM 1215 C C . VAL A 1 155 ? -2.789 -11.447 8.869 1.00 93.62 155 VAL A C 1
ATOM 1217 O O . VAL A 1 155 ? -2.317 -10.640 8.070 1.00 93.62 155 VAL A O 1
ATOM 1220 N N . LEU A 1 156 ? -2.177 -12.594 9.156 1.00 90.62 156 LEU A N 1
ATOM 1221 C CA . LEU A 1 156 ? -0.888 -13.034 8.615 1.00 90.62 156 LEU A CA 1
ATOM 1222 C C . LEU A 1 156 ? -1.070 -13.880 7.347 1.00 90.62 156 LEU A C 1
ATOM 1224 O O . LEU A 1 156 ? -0.666 -15.041 7.288 1.00 90.62 156 LEU A O 1
ATOM 1228 N N . LYS A 1 157 ? -1.702 -13.308 6.316 1.00 84.81 157 LYS A N 1
ATOM 1229 C CA . LYS A 1 157 ? -1.933 -13.988 5.030 1.00 84.81 157 LYS A CA 1
ATOM 1230 C C . LYS A 1 157 ? -1.531 -13.134 3.837 1.00 84.81 157 LYS A C 1
ATOM 1232 O O . LYS A 1 157 ? -1.647 -11.913 3.849 1.00 84.81 157 LYS A O 1
ATOM 1237 N N . GLY A 1 158 ? -1.150 -13.810 2.755 1.00 80.25 158 GLY A N 1
ATOM 1238 C CA . GLY A 1 158 ? -0.768 -13.170 1.500 1.00 80.25 158 GLY A CA 1
ATOM 1239 C C . GLY A 1 158 ? 0.630 -12.559 1.555 1.00 80.25 158 GLY A C 1
ATOM 1240 O O . GLY A 1 158 ? 1.505 -13.050 2.264 1.00 80.25 158 GLY A O 1
ATOM 1241 N N . ARG A 1 159 ? 0.845 -11.512 0.752 1.00 75.06 159 ARG A N 1
ATOM 1242 C CA . ARG A 1 159 ? 2.165 -10.895 0.569 1.00 75.06 159 ARG A CA 1
ATOM 1243 C C . ARG A 1 159 ? 2.593 -9.989 1.716 1.00 75.06 159 ARG A C 1
ATOM 1245 O O . ARG A 1 159 ? 3.780 -9.890 1.993 1.00 75.06 159 ARG A O 1
ATOM 1252 N N . LEU A 1 160 ? 1.649 -9.289 2.325 1.00 83.25 160 LEU A N 1
ATOM 1253 C CA . LEU A 1 160 ? 1.886 -8.460 3.495 1.00 83.25 160 LEU A CA 1
ATOM 1254 C C . LEU A 1 160 ? 0.747 -8.707 4.479 1.00 83.25 160 LEU A C 1
ATOM 1256 O O . LEU A 1 160 ? -0.398 -8.852 4.027 1.00 83.25 160 LEU A O 1
ATOM 1260 N N . PRO A 1 161 ? 1.036 -8.737 5.787 1.00 89.44 161 PRO A N 1
ATOM 1261 C CA . PRO A 1 161 ? 0.006 -8.827 6.806 1.00 89.44 161 PRO A CA 1
ATOM 1262 C C . PRO A 1 161 ? -0.964 -7.658 6.733 1.00 89.44 161 PRO A C 1
ATOM 1264 O O . PRO A 1 161 ? -0.642 -6.610 6.173 1.00 89.44 161 PRO A O 1
ATOM 1267 N N . ARG A 1 162 ? -2.157 -7.831 7.301 1.00 94.38 162 ARG A N 1
ATOM 1268 C CA . ARG A 1 162 ? -3.180 -6.783 7.309 1.00 94.38 162 ARG A CA 1
ATOM 1269 C C . ARG A 1 162 ? -3.710 -6.527 8.702 1.00 94.38 162 ARG A C 1
ATOM 1271 O O . ARG A 1 162 ? -4.027 -7.478 9.410 1.00 94.38 162 ARG A O 1
ATOM 1278 N N . LEU A 1 163 ? -3.846 -5.258 9.051 1.00 96.25 163 LEU A N 1
ATOM 1279 C CA . LEU A 1 163 ? -4.567 -4.804 10.226 1.00 96.25 163 LEU A CA 1
ATOM 1280 C C . LEU A 1 163 ? -6.002 -4.506 9.806 1.00 96.25 163 LEU A C 1
ATOM 1282 O O . LEU A 1 163 ? -6.224 -3.772 8.847 1.00 96.25 163 LEU A O 1
ATOM 1286 N N . VAL A 1 164 ? -6.968 -5.099 10.492 1.00 97.50 164 VAL A N 1
ATOM 1287 C CA . VAL A 1 164 ? -8.396 -4.929 10.225 1.00 97.50 164 VAL A CA 1
ATOM 1288 C C . VAL A 1 164 ? -9.054 -4.403 11.484 1.00 97.50 164 VAL A C 1
ATOM 1290 O O . VAL A 1 164 ? -8.912 -5.021 12.535 1.00 97.50 164 VAL A O 1
ATOM 1293 N N . LEU A 1 165 ? -9.803 -3.311 11.368 1.00 97.88 165 LEU A N 1
ATOM 1294 C CA . LEU A 1 165 ? -10.593 -2.738 12.453 1.00 97.88 165 LEU A CA 1
ATOM 1295 C C . LEU A 1 165 ? -12.079 -2.897 12.148 1.00 97.88 165 LEU A C 1
ATOM 1297 O O . LEU A 1 165 ? -12.558 -2.504 11.080 1.00 97.88 165 LEU A O 1
ATOM 1301 N N . SER A 1 166 ? -12.807 -3.457 13.107 1.00 97.62 166 SER A N 1
ATOM 1302 C CA . SER A 1 166 ? -14.265 -3.536 13.096 1.00 97.62 166 SER A CA 1
ATOM 1303 C C . SER A 1 166 ? -14.843 -2.971 14.390 1.00 97.62 166 SER A C 1
ATOM 1305 O O . SER A 1 166 ? -14.245 -3.142 15.449 1.00 97.62 166 SER A O 1
ATOM 1307 N N . VAL A 1 167 ? -16.004 -2.327 14.305 1.00 96.12 167 VAL A N 1
ATOM 1308 C CA . VAL A 1 167 ? -16.736 -1.764 15.452 1.00 96.12 167 VAL A CA 1
ATOM 1309 C C . VAL A 1 167 ? -18.188 -2.211 15.345 1.00 96.12 167 VAL A C 1
ATOM 1311 O O . VAL A 1 167 ? -18.784 -2.079 14.275 1.00 96.12 167 VAL A O 1
ATOM 1314 N N . GLY A 1 168 ? -18.738 -2.824 16.398 1.00 93.31 16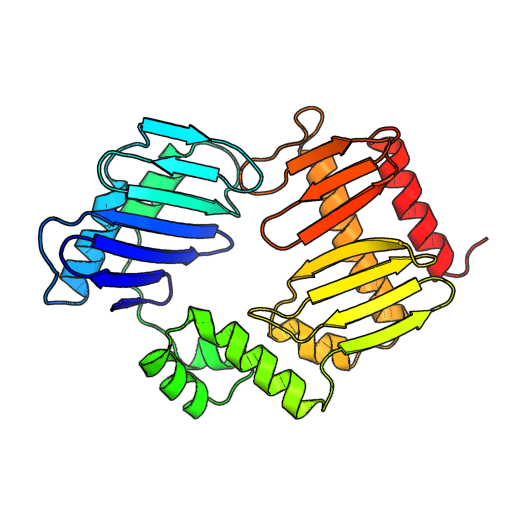8 GLY A N 1
ATOM 1315 C CA . GLY A 1 168 ? -20.119 -3.332 16.382 1.00 93.31 168 GLY A CA 1
ATOM 1316 C C . GLY A 1 168 ? -20.381 -4.363 15.270 1.00 93.31 168 GLY A C 1
ATOM 1317 O O . GLY A 1 168 ? -21.467 -4.421 14.706 1.00 93.31 168 GLY A O 1
ATOM 1318 N N . GLY A 1 169 ? -19.358 -5.132 14.881 1.00 92.81 169 GLY A N 1
ATOM 1319 C CA . GLY A 1 169 ? -19.430 -6.101 13.778 1.00 92.81 169 GLY A CA 1
ATOM 1320 C C . GLY A 1 169 ? -19.261 -5.514 12.369 1.00 92.81 169 GLY A C 1
ATOM 1321 O O . GLY A 1 169 ? -19.171 -6.273 11.405 1.00 92.81 169 GLY A O 1
ATOM 1322 N N . VAL A 1 170 ? -19.149 -4.191 12.221 1.00 95.25 170 VAL A N 1
ATOM 1323 C CA . VAL A 1 170 ? -18.937 -3.527 10.925 1.00 95.25 170 VAL A CA 1
ATOM 1324 C C . VAL A 1 170 ? -17.447 -3.287 10.693 1.00 95.25 170 VAL A C 1
ATOM 1326 O O . VAL A 1 170 ? -16.793 -2.634 11.503 1.00 95.25 170 VAL A O 1
ATOM 1329 N N . LYS A 1 171 ? -16.899 -3.771 9.569 1.00 97.31 171 LYS A N 1
ATOM 1330 C CA . LYS A 1 171 ? -15.512 -3.480 9.167 1.00 97.31 171 LYS A CA 1
ATOM 1331 C C . LYS A 1 171 ? -15.392 -2.029 8.705 1.00 97.31 171 LYS A C 1
ATOM 1333 O O . LYS A 1 171 ? -15.962 -1.674 7.675 1.00 97.31 171 LYS A O 1
ATOM 1338 N N . LEU A 1 172 ? -14.607 -1.233 9.424 1.00 97.75 172 LEU A N 1
ATOM 1339 C CA . LEU A 1 172 ? -14.383 0.180 9.108 1.00 97.75 172 LEU A CA 1
ATOM 1340 C C . LEU A 1 172 ? -13.089 0.402 8.330 1.00 97.75 172 LEU A C 1
ATOM 1342 O O . LEU A 1 172 ? -13.059 1.237 7.431 1.00 97.75 172 LEU A O 1
ATOM 1346 N N . TYR A 1 173 ? -12.037 -0.355 8.653 1.00 98.38 173 TYR A N 1
ATOM 1347 C CA . TYR A 1 173 ? -10.696 -0.147 8.110 1.00 98.38 173 TYR A CA 1
ATOM 1348 C C . TYR A 1 173 ? -9.959 -1.468 7.870 1.00 98.38 173 TYR A C 1
ATOM 1350 O O . TYR A 1 173 ? -10.119 -2.442 8.610 1.00 98.38 173 TYR A O 1
ATOM 1358 N N . GLU A 1 174 ? -9.143 -1.488 6.822 1.00 97.44 174 GLU A N 1
ATOM 1359 C CA . GLU A 1 174 ? -8.181 -2.540 6.522 1.00 97.44 174 GLU A CA 1
ATOM 1360 C C . GLU A 1 174 ? -6.928 -1.929 5.884 1.00 97.44 174 GLU A C 1
ATOM 1362 O O . GLU A 1 174 ? -7.032 -1.221 4.882 1.00 97.44 174 GLU A O 1
ATOM 1367 N N . GLY A 1 175 ? -5.749 -2.248 6.417 1.00 94.62 175 GLY A N 1
ATOM 1368 C CA . GLY A 1 175 ? -4.471 -1.736 5.922 1.00 94.62 175 GLY A CA 1
ATOM 1369 C C . GLY A 1 175 ? -3.363 -2.777 5.910 1.00 94.62 175 GLY A C 1
ATOM 1370 O O . GLY A 1 175 ? -3.291 -3.631 6.792 1.00 94.62 175 GLY A O 1
ATOM 1371 N N . GLN A 1 176 ? -2.497 -2.731 4.897 1.00 92.12 176 GLN A N 1
ATOM 1372 C CA . GLN A 1 176 ? -1.279 -3.540 4.854 1.00 92.12 176 GLN A CA 1
ATOM 1373 C C . GLN A 1 176 ? -0.289 -3.054 5.910 1.00 92.12 176 GLN A C 1
ATOM 1375 O O . GLN A 1 176 ? 0.018 -1.869 5.990 1.00 92.12 176 GLN A O 1
ATOM 1380 N N . VAL A 1 177 ? 0.267 -3.998 6.657 1.00 88.19 177 VAL A N 1
ATOM 1381 C CA . VAL A 1 177 ? 1.246 -3.757 7.713 1.00 88.19 177 VAL A CA 1
ATOM 1382 C C . VAL A 1 177 ? 2.626 -4.145 7.199 1.00 88.19 177 VAL A C 1
ATOM 1384 O O . VAL A 1 177 ? 2.790 -5.150 6.497 1.00 88.19 177 VAL A O 1
ATOM 1387 N N . SER A 1 178 ? 3.636 -3.344 7.535 1.00 78.12 178 SER A N 1
ATOM 1388 C CA . SER A 1 178 ? 5.021 -3.687 7.226 1.00 78.12 178 SER A CA 1
ATOM 1389 C C . SER A 1 178 ? 5.442 -4.947 7.988 1.00 78.12 178 SER A C 1
ATOM 1391 O O . SER A 1 178 ? 4.935 -5.245 9.067 1.00 78.12 178 SER A O 1
ATOM 1393 N N . ALA A 1 179 ? 6.406 -5.688 7.445 1.00 73.12 179 ALA A N 1
ATOM 1394 C CA . ALA A 1 179 ? 6.965 -6.852 8.127 1.00 73.12 179 ALA A CA 1
ATOM 1395 C C . ALA A 1 179 ? 7.459 -6.498 9.547 1.00 73.12 179 ALA A C 1
ATOM 1397 O O . ALA A 1 179 ? 7.151 -7.214 10.495 1.00 73.12 179 ALA A O 1
ATOM 1398 N N . GLN A 1 180 ? 8.144 -5.363 9.704 1.00 74.25 180 GLN A N 1
ATOM 1399 C CA . GLN A 1 180 ? 8.691 -4.905 10.986 1.00 74.25 180 GLN A CA 1
ATOM 1400 C C . GLN A 1 180 ? 7.611 -4.627 12.041 1.00 74.25 180 GLN A C 1
ATOM 1402 O O . GLN A 1 180 ? 7.763 -5.028 13.193 1.00 74.25 180 GLN A O 1
ATOM 1407 N N . ALA A 1 181 ? 6.501 -3.991 11.653 1.00 85.06 181 ALA A N 1
ATOM 1408 C CA . ALA A 1 181 ? 5.442 -3.618 12.591 1.00 85.06 181 ALA A CA 1
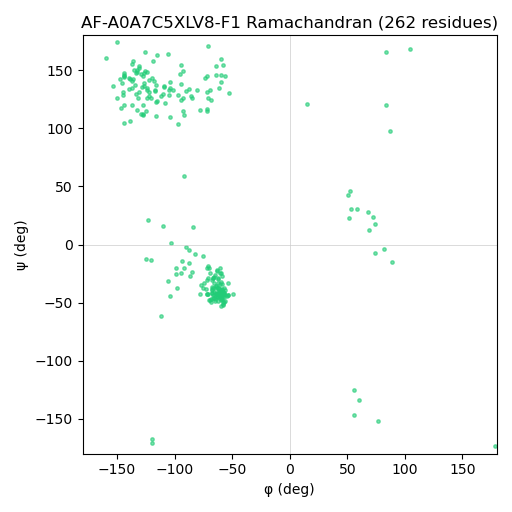ATOM 1409 C C . ALA A 1 181 ? 4.682 -4.835 13.147 1.00 85.06 181 ALA A C 1
ATOM 1411 O O . ALA A 1 181 ? 4.154 -4.787 14.255 1.00 85.06 181 ALA A O 1
ATOM 1412 N N . VAL A 1 182 ? 4.666 -5.959 12.425 1.00 87.25 182 VAL A N 1
ATOM 1413 C CA . VAL A 1 182 ? 3.935 -7.167 12.840 1.00 87.25 182 VAL A CA 1
ATOM 1414 C C . VAL A 1 182 ? 4.424 -7.682 14.186 1.00 87.25 182 VAL A C 1
ATOM 1416 O O . VAL A 1 182 ? 3.611 -7.956 15.065 1.00 87.25 182 VAL A O 1
ATOM 1419 N N . ASP A 1 183 ? 5.739 -7.794 14.372 1.00 86.00 183 ASP A N 1
ATOM 1420 C CA . ASP A 1 183 ? 6.297 -8.365 15.601 1.00 86.00 183 ASP A CA 1
ATOM 1421 C C . ASP A 1 183 ? 6.022 -7.455 16.812 1.00 86.00 183 ASP A C 1
ATOM 1423 O O . ASP A 1 183 ? 5.831 -7.944 17.928 1.00 86.00 183 ASP A O 1
ATOM 1427 N N . GLN A 1 184 ? 5.938 -6.138 16.591 1.00 89.31 184 GLN A N 1
ATOM 1428 C CA . GLN A 1 184 ? 5.508 -5.164 17.595 1.00 89.31 184 GLN A CA 1
ATOM 1429 C C . GLN A 1 184 ? 4.014 -5.318 17.913 1.00 89.31 184 GLN A C 1
ATOM 1431 O O . GLN A 1 184 ? 3.647 -5.439 19.079 1.00 89.31 184 GLN A O 1
ATOM 1436 N N . TYR A 1 185 ? 3.155 -5.412 16.897 1.00 92.06 185 TYR A N 1
ATOM 1437 C CA . TYR A 1 185 ? 1.708 -5.581 17.074 1.00 92.06 185 TYR A CA 1
ATOM 1438 C C . TYR A 1 185 ? 1.355 -6.896 17.784 1.00 92.06 185 TYR A C 1
ATOM 1440 O O . TYR A 1 185 ? 0.376 -6.979 18.524 1.00 92.06 185 TYR A O 1
ATOM 1448 N N . PHE A 1 186 ? 2.167 -7.944 17.620 1.00 89.38 186 PHE A N 1
ATOM 1449 C CA . PHE A 1 186 ? 1.998 -9.179 18.386 1.00 89.38 186 PHE A CA 1
ATOM 1450 C C . PHE A 1 186 ? 2.265 -9.010 19.884 1.00 89.38 186 PHE A C 1
ATOM 1452 O O . PHE A 1 186 ? 1.647 -9.728 20.674 1.00 89.38 186 PHE A O 1
ATOM 1459 N N . LYS A 1 187 ? 3.134 -8.070 20.267 1.00 89.81 187 LYS A N 1
ATOM 1460 C CA . LYS A 1 187 ? 3.466 -7.752 21.664 1.00 89.81 187 LYS A CA 1
ATOM 1461 C C . LYS A 1 187 ? 2.492 -6.758 22.301 1.00 89.81 187 LYS A C 1
ATOM 1463 O O . LYS A 1 187 ? 2.364 -6.767 23.517 1.00 89.81 187 LYS A O 1
ATOM 1468 N N . MET A 1 188 ? 1.805 -5.952 21.492 1.00 92.50 188 MET A N 1
ATOM 1469 C CA . MET A 1 188 ? 0.822 -4.978 21.967 1.00 92.50 188 MET A CA 1
ATOM 1470 C C . MET A 1 188 ? -0.385 -5.636 22.654 1.00 92.50 188 MET A C 1
ATOM 1472 O O . MET A 1 188 ? -0.856 -6.719 22.261 1.00 92.50 188 MET A O 1
ATOM 1476 N N . GLY A 1 189 ? -0.903 -4.934 23.661 1.00 91.12 189 GLY A N 1
ATOM 1477 C CA . GLY A 1 189 ? -2.177 -5.219 24.309 1.00 91.12 189 GLY A CA 1
ATOM 1478 C C . GLY A 1 189 ? -3.376 -4.902 23.409 1.00 91.12 189 GLY A C 1
ATOM 1479 O O . GLY A 1 189 ? -3.255 -4.302 22.342 1.00 91.12 189 GLY A O 1
ATOM 1480 N N . GLY A 1 190 ? -4.575 -5.309 23.839 1.00 91.75 190 GLY A N 1
ATOM 1481 C CA . GLY A 1 190 ? -5.784 -5.119 23.031 1.00 91.75 190 GLY A CA 1
ATOM 1482 C C . GLY A 1 190 ? -6.140 -3.650 22.795 1.00 91.75 190 GLY A C 1
ATOM 1483 O O . GLY A 1 190 ? -6.488 -3.288 21.676 1.00 91.75 190 GLY A O 1
ATOM 1484 N N . LYS A 1 191 ? -6.008 -2.806 23.827 1.00 93.44 191 LYS A N 1
ATOM 1485 C CA . LYS A 1 191 ? -6.283 -1.364 23.738 1.00 93.44 191 LYS A CA 1
ATOM 1486 C C . LYS A 1 191 ? -5.308 -0.662 22.790 1.00 93.44 191 LYS A C 1
ATOM 1488 O O . LYS A 1 191 ? -5.753 0.020 21.875 1.00 93.44 191 LYS A O 1
ATOM 1493 N N . GLU A 1 192 ? -4.012 -0.921 22.949 1.00 93.88 192 GLU A N 1
ATOM 1494 C CA . GLU A 1 192 ? -2.948 -0.367 22.098 1.00 93.88 192 GLU A CA 1
ATOM 1495 C C . GLU A 1 192 ? -3.167 -0.710 20.617 1.00 93.88 192 GLU A C 1
ATOM 1497 O O . GLU A 1 192 ? -3.055 0.153 19.755 1.00 93.88 192 GLU A O 1
ATOM 1502 N N . LEU A 1 193 ? -3.560 -1.952 20.307 1.00 93.94 193 LEU A N 1
ATOM 1503 C CA . LEU A 1 193 ? -3.853 -2.359 18.928 1.00 93.94 193 LEU A CA 1
ATOM 1504 C C . LEU A 1 193 ? -5.044 -1.624 18.311 1.00 93.94 193 LEU A C 1
ATOM 1506 O O . LEU A 1 193 ? -5.048 -1.363 17.107 1.00 93.94 193 LEU A O 1
ATOM 1510 N N . VAL A 1 194 ? -6.071 -1.323 19.105 1.00 95.44 194 VAL A N 1
ATOM 1511 C CA . VAL A 1 194 ? -7.211 -0.531 18.631 1.00 95.44 194 VAL A CA 1
ATOM 1512 C C . VAL A 1 194 ? -6.806 0.924 18.434 1.00 95.44 194 VAL A C 1
ATOM 1514 O O . VAL A 1 194 ? -7.159 1.505 17.411 1.00 95.44 194 VAL A O 1
ATOM 1517 N N . GLU A 1 195 ? -6.035 1.501 19.353 1.00 94.88 195 GLU A N 1
ATOM 1518 C CA . GLU A 1 195 ? -5.519 2.868 19.221 1.00 94.88 195 GLU A CA 1
ATOM 1519 C C . GLU A 1 195 ? -4.625 3.032 17.987 1.00 94.88 195 GLU A C 1
ATOM 1521 O O . GLU A 1 195 ? -4.755 4.032 17.277 1.00 94.88 195 GLU A O 1
ATOM 1526 N N . GLU A 1 196 ? -3.788 2.036 17.695 1.00 94.94 196 GLU A N 1
ATOM 1527 C CA . GLU A 1 196 ? -2.972 1.963 16.484 1.00 94.94 196 GLU A CA 1
ATOM 1528 C C . GLU A 1 196 ? -3.856 1.899 15.228 1.00 94.94 196 GLU A C 1
ATOM 1530 O O . GLU A 1 196 ? -3.680 2.677 14.293 1.00 94.94 196 GLU A O 1
ATOM 1535 N N . ALA A 1 197 ? -4.866 1.024 15.199 1.00 96.00 197 ALA A N 1
ATOM 1536 C CA . ALA A 1 197 ? -5.768 0.921 14.052 1.00 96.00 197 ALA A CA 1
ATOM 1537 C C . ALA A 1 197 ? -6.585 2.207 13.817 1.00 96.00 197 ALA A C 1
ATOM 1539 O O . ALA A 1 197 ? -6.808 2.598 12.669 1.00 96.00 197 ALA A O 1
ATOM 1540 N N . LEU A 1 198 ? -7.008 2.881 14.892 1.00 96.31 198 LEU A N 1
ATOM 1541 C CA . LEU A 1 198 ? -7.666 4.187 14.822 1.00 96.31 198 LEU A CA 1
ATOM 1542 C C . LEU A 1 198 ? -6.714 5.275 14.315 1.00 96.31 198 LEU A C 1
ATOM 1544 O O . LEU A 1 198 ? -7.139 6.116 13.530 1.00 96.31 198 LEU A O 1
ATOM 1548 N N . TYR A 1 199 ? -5.434 5.231 14.693 1.00 95.94 199 TYR A N 1
ATOM 1549 C CA . TYR A 1 199 ? -4.424 6.161 14.183 1.00 95.94 199 TYR A CA 1
ATOM 1550 C C . TYR A 1 199 ? -4.257 6.052 12.661 1.00 95.94 199 TYR A C 1
ATOM 1552 O O . TYR A 1 199 ? -4.244 7.068 11.963 1.00 95.94 199 TYR A O 1
ATOM 1560 N N . HIS A 1 200 ? -4.209 4.832 12.115 1.00 95.81 200 HIS A N 1
ATOM 1561 C CA . HIS A 1 200 ? -4.159 4.643 10.658 1.00 95.81 200 HIS A CA 1
ATOM 1562 C C . HIS A 1 200 ? -5.444 5.111 9.962 1.00 95.81 200 HIS A C 1
ATOM 1564 O O . HIS A 1 200 ? -5.384 5.783 8.930 1.00 95.81 200 HIS A O 1
ATOM 1570 N N . LEU A 1 201 ? -6.612 4.825 10.548 1.00 97.50 201 LEU A N 1
ATOM 1571 C CA . LEU A 1 201 ? -7.897 5.312 10.041 1.00 97.50 201 LEU A CA 1
ATOM 1572 C C . LEU A 1 201 ? -7.951 6.848 9.991 1.00 97.50 201 LEU A C 1
ATOM 1574 O O . LEU A 1 201 ? -8.357 7.417 8.978 1.00 97.50 201 LEU A O 1
ATOM 1578 N N . GLU A 1 202 ? -7.505 7.522 11.050 1.00 96.56 202 GLU A N 1
ATOM 1579 C CA . GLU A 1 202 ? -7.374 8.983 11.100 1.00 96.56 202 GLU A CA 1
ATOM 1580 C C . GLU A 1 202 ? -6.419 9.505 10.035 1.00 96.56 202 GLU A C 1
ATOM 1582 O O . GLU A 1 202 ? -6.738 10.470 9.343 1.00 96.56 202 GLU A O 1
ATOM 1587 N N . GLY A 1 203 ? -5.267 8.854 9.860 1.00 95.56 203 GLY A N 1
ATOM 1588 C CA . GLY A 1 203 ? -4.324 9.175 8.792 1.00 95.56 203 GLY A CA 1
ATOM 1589 C C . GLY A 1 203 ? -4.991 9.150 7.415 1.00 95.56 203 GLY A C 1
ATOM 1590 O O . GLY A 1 203 ? -4.824 10.084 6.626 1.00 95.56 203 GLY A O 1
ATOM 1591 N N . LEU A 1 204 ? -5.812 8.132 7.154 1.00 95.44 204 LEU A N 1
ATOM 1592 C CA . LEU A 1 204 ? -6.550 7.982 5.904 1.00 95.44 204 LEU A CA 1
ATOM 1593 C C . LEU A 1 204 ? -7.632 9.059 5.717 1.00 95.44 204 LEU A C 1
ATOM 1595 O O . LEU A 1 204 ? -7.766 9.614 4.623 1.00 95.44 204 LEU A O 1
ATOM 1599 N N . VAL A 1 205 ? -8.368 9.403 6.777 1.00 96.81 205 VAL A N 1
ATOM 1600 C CA . VAL A 1 205 ? -9.346 10.505 6.758 1.00 96.81 205 VAL A CA 1
ATOM 1601 C C . VAL A 1 205 ? -8.649 11.849 6.539 1.00 96.81 205 VAL A C 1
ATOM 1603 O O . VAL A 1 205 ? -9.074 12.623 5.687 1.00 96.81 205 VAL A O 1
ATOM 1606 N N . ASN A 1 206 ? -7.522 12.102 7.201 1.00 95.81 206 ASN A N 1
ATOM 1607 C CA . ASN A 1 206 ? -6.731 13.319 7.014 1.00 95.81 206 ASN A CA 1
ATOM 1608 C C . ASN A 1 206 ? -6.187 13.447 5.583 1.00 95.81 206 ASN A C 1
ATOM 1610 O O . ASN A 1 206 ? -6.139 14.548 5.031 1.00 95.81 206 ASN A O 1
ATOM 1614 N N . LEU A 1 207 ? -5.787 12.335 4.954 1.00 93.38 207 LEU A N 1
ATOM 1615 C CA . LEU A 1 207 ? -5.412 12.323 3.537 1.00 93.38 207 LEU A CA 1
ATOM 1616 C C . LEU A 1 207 ? -6.593 12.700 2.638 1.00 93.38 207 LEU A C 1
ATOM 1618 O O . LEU A 1 207 ? -6.410 13.498 1.720 1.00 93.38 207 LEU A O 1
ATOM 1622 N N . LEU A 1 208 ? -7.794 12.182 2.916 1.00 94.50 208 LEU A N 1
ATOM 1623 C CA . LEU A 1 208 ? -9.004 12.608 2.211 1.00 94.50 208 LEU A CA 1
ATOM 1624 C C . LEU A 1 208 ? -9.270 14.109 2.410 1.00 94.50 208 LEU A C 1
ATOM 1626 O O . LEU A 1 208 ? -9.575 14.797 1.441 1.00 94.50 208 LEU A O 1
ATOM 1630 N N . GLY A 1 209 ? -9.086 14.638 3.622 1.00 94.12 209 GLY A N 1
ATOM 1631 C CA . GLY A 1 209 ? -9.210 16.073 3.896 1.00 94.12 209 GLY A CA 1
ATOM 1632 C C . GLY A 1 209 ? -8.282 16.925 3.028 1.00 94.12 209 GLY A C 1
ATOM 1633 O O . GLY A 1 209 ? -8.711 17.923 2.454 1.00 94.12 209 GLY A O 1
ATOM 1634 N N . LYS A 1 210 ? -7.031 16.484 2.842 1.00 93.00 210 LYS A N 1
ATOM 1635 C CA . LYS A 1 210 ? -6.062 17.133 1.938 1.00 93.00 210 LYS A CA 1
ATOM 1636 C C . LYS A 1 210 ? -6.463 17.056 0.465 1.00 93.00 210 LYS A C 1
ATOM 1638 O O . LYS A 1 210 ? -6.072 17.924 -0.308 1.00 93.00 210 LYS A O 1
ATOM 1643 N N . ALA A 1 211 ? -7.208 16.025 0.071 1.00 90.69 211 ALA A N 1
ATOM 1644 C CA . ALA A 1 211 ? -7.729 15.894 -1.286 1.00 90.69 211 ALA A CA 1
ATOM 1645 C C . ALA A 1 211 ? -8.864 16.892 -1.577 1.00 90.69 211 ALA A C 1
ATOM 1647 O O . ALA A 1 211 ? -9.155 17.180 -2.740 1.00 90.69 211 ALA A O 1
ATOM 1648 N N . GLY A 1 212 ? -9.502 17.422 -0.527 1.00 89.88 212 GLY A N 1
ATOM 1649 C CA . GLY A 1 212 ? -10.577 18.401 -0.622 1.00 89.88 212 GLY A CA 1
ATOM 1650 C C . GLY A 1 212 ? -11.743 17.918 -1.488 1.00 89.88 212 GLY A C 1
ATOM 1651 O O . GLY A 1 212 ? -12.042 16.724 -1.567 1.00 89.88 212 GLY A O 1
ATOM 1652 N N . ASN A 1 213 ? -12.384 18.858 -2.184 1.00 88.00 213 ASN A N 1
ATOM 1653 C CA . ASN A 1 213 ? -13.554 18.581 -3.026 1.00 88.00 213 ASN A CA 1
ATOM 1654 C C . ASN A 1 213 ? -13.255 17.645 -4.206 1.00 88.00 213 ASN A C 1
ATOM 1656 O O . ASN A 1 213 ? -14.168 17.002 -4.713 1.00 88.00 213 ASN A O 1
ATOM 1660 N N . ALA A 1 214 ? -11.992 17.541 -4.632 1.00 87.88 214 ALA A N 1
ATOM 1661 C CA . ALA A 1 214 ? -11.602 16.625 -5.698 1.00 87.88 214 ALA A CA 1
ATOM 1662 C C . ALA A 1 214 ? -11.679 15.152 -5.263 1.00 87.88 214 ALA A C 1
ATOM 1664 O O . ALA A 1 214 ? -11.716 14.274 -6.123 1.00 87.88 214 ALA A O 1
ATOM 1665 N N . MET A 1 215 ? -11.675 14.869 -3.949 1.00 92.75 215 MET A N 1
ATOM 1666 C CA . MET A 1 215 ? -11.678 13.511 -3.380 1.00 92.75 215 MET A CA 1
ATOM 1667 C C . MET A 1 215 ? -10.585 12.593 -3.955 1.00 92.75 215 MET A C 1
ATOM 1669 O O . MET A 1 215 ? -10.687 11.365 -3.915 1.00 92.75 215 MET A O 1
ATOM 1673 N N . LEU A 1 216 ? -9.527 13.188 -4.498 1.00 92.00 216 LEU A N 1
ATOM 1674 C CA . LEU A 1 216 ? -8.448 12.506 -5.183 1.00 92.00 216 LEU A CA 1
ATOM 1675 C C . LEU A 1 216 ? -7.146 13.289 -5.012 1.00 92.00 216 LEU A C 1
ATOM 1677 O O . LEU A 1 216 ? -7.051 14.452 -5.391 1.00 92.00 216 LEU A O 1
ATOM 1681 N N . ILE A 1 217 ? -6.117 12.606 -4.517 1.00 90.06 217 ILE A N 1
ATOM 1682 C CA . ILE A 1 217 ? -4.717 12.980 -4.718 1.00 90.06 217 ILE A CA 1
ATOM 1683 C C . ILE A 1 217 ? -4.096 11.835 -5.528 1.00 90.06 217 ILE A C 1
ATOM 1685 O O . ILE A 1 217 ? -3.965 10.729 -4.989 1.00 90.06 217 ILE A O 1
ATOM 1689 N N . PRO A 1 218 ? -3.733 12.052 -6.808 1.00 87.31 218 PRO A N 1
ATOM 1690 C CA . PRO A 1 218 ? -3.254 10.989 -7.686 1.00 87.31 218 PRO A CA 1
ATOM 1691 C C . PRO A 1 218 ? -2.105 10.187 -7.077 1.00 87.31 218 PRO A C 1
ATOM 1693 O O . PRO A 1 218 ? -1.139 10.750 -6.580 1.00 87.31 218 PRO A O 1
ATOM 1696 N N . GLY A 1 219 ? -2.217 8.861 -7.099 1.00 84.88 219 GLY A N 1
ATOM 1697 C CA . GLY A 1 219 ? -1.232 7.944 -6.532 1.00 84.88 219 GLY A CA 1
ATOM 1698 C C . GLY A 1 219 ? -1.220 7.881 -5.001 1.00 84.88 219 GLY A C 1
ATOM 1699 O O . GLY A 1 219 ? -0.517 7.036 -4.455 1.00 84.88 219 GLY A O 1
ATOM 1700 N N . VAL A 1 220 ? -1.968 8.730 -4.294 1.00 89.25 220 VAL A N 1
ATOM 1701 C CA . VAL A 1 220 ? -1.943 8.809 -2.826 1.00 89.25 220 VAL A CA 1
ATOM 1702 C C . VAL A 1 220 ? -3.254 8.313 -2.236 1.00 89.25 220 VAL A C 1
ATOM 1704 O O . VAL A 1 220 ? -3.247 7.324 -1.507 1.00 89.25 220 VAL A O 1
ATOM 1707 N N . VAL A 1 221 ? -4.367 8.973 -2.555 1.00 92.81 221 VAL A N 1
ATOM 1708 C CA . VAL A 1 221 ? -5.685 8.663 -1.991 1.00 92.81 221 VAL A CA 1
ATOM 1709 C C . VAL A 1 221 ? -6.783 8.942 -3.009 1.00 92.81 221 VAL A C 1
ATOM 1711 O O . VAL A 1 221 ? -6.712 9.920 -3.746 1.00 92.81 221 VAL A O 1
ATOM 1714 N N . GLU A 1 222 ? -7.809 8.102 -3.036 1.00 95.12 222 GLU A N 1
ATOM 1715 C CA . GLU A 1 222 ? -9.061 8.350 -3.752 1.00 95.12 222 GLU A CA 1
ATOM 1716 C C . GLU A 1 222 ? -10.242 8.035 -2.838 1.00 95.12 222 GLU A C 1
ATOM 1718 O O . GLU A 1 222 ? -10.165 7.119 -2.012 1.00 95.12 222 GLU A O 1
ATOM 1723 N N . ALA A 1 223 ? -11.347 8.752 -3.008 1.00 96.62 223 ALA A N 1
ATOM 1724 C CA . ALA A 1 223 ? -12.601 8.422 -2.359 1.00 96.62 223 ALA A CA 1
ATOM 1725 C C . ALA A 1 223 ? -13.764 8.362 -3.348 1.00 96.62 223 ALA A C 1
ATOM 1727 O O . ALA A 1 223 ? -13.816 9.088 -4.340 1.00 96.62 223 ALA A O 1
ATOM 1728 N N . LYS A 1 224 ? -14.709 7.462 -3.068 1.00 96.00 224 LYS A N 1
ATOM 1729 C CA . LYS A 1 224 ? -15.977 7.344 -3.794 1.00 96.00 224 LYS A CA 1
ATOM 1730 C C . LYS A 1 224 ? -17.122 7.281 -2.803 1.00 96.00 224 LYS A C 1
ATOM 1732 O O . LYS A 1 224 ? -17.082 6.483 -1.868 1.00 96.00 224 LYS A O 1
ATOM 1737 N N . VAL A 1 225 ? -18.140 8.098 -3.038 1.00 96.06 225 VAL A N 1
ATOM 1738 C CA . VAL A 1 225 ? -19.361 8.113 -2.234 1.00 96.06 225 VAL A CA 1
ATOM 1739 C C . VAL A 1 225 ? -20.418 7.265 -2.925 1.00 96.06 225 VAL A C 1
ATOM 1741 O O . VAL A 1 225 ? -20.672 7.432 -4.117 1.00 96.06 225 VAL A O 1
ATOM 1744 N N . LYS A 1 226 ? -21.014 6.336 -2.181 1.00 95.12 226 LYS A N 1
ATOM 1745 C CA . LYS A 1 226 ? -22.112 5.495 -2.652 1.00 95.12 226 LYS A CA 1
ATOM 1746 C C . LYS A 1 226 ? -22.962 5.055 -1.462 1.00 95.12 226 LYS A C 1
ATOM 1748 O O . LYS A 1 226 ? -22.410 4.659 -0.440 1.00 95.12 226 LYS A O 1
ATOM 1753 N N . ASP A 1 227 ? -24.284 5.112 -1.604 1.00 93.88 227 ASP A N 1
ATOM 1754 C CA . ASP A 1 227 ? -25.247 4.584 -0.625 1.00 93.88 227 ASP A CA 1
ATOM 1755 C C . ASP A 1 227 ? -25.004 5.105 0.810 1.00 93.88 227 ASP A C 1
ATOM 1757 O O . ASP A 1 227 ? -24.937 4.337 1.770 1.00 93.88 227 ASP A O 1
ATOM 1761 N N . GLY A 1 228 ? -24.786 6.421 0.953 1.00 94.44 228 GLY A N 1
ATOM 1762 C CA . GLY A 1 228 ? -24.540 7.069 2.252 1.00 94.44 228 GLY A CA 1
ATOM 1763 C C . GLY A 1 228 ? -23.200 6.713 2.909 1.00 94.44 228 GLY A C 1
ATOM 1764 O O . GLY A 1 228 ? -22.994 6.998 4.087 1.00 94.44 228 GLY A O 1
ATOM 1765 N N . LYS A 1 229 ? -22.280 6.080 2.172 1.00 96.94 229 LYS A N 1
ATOM 1766 C CA . LYS A 1 229 ? -20.943 5.713 2.647 1.00 96.94 229 LYS A CA 1
ATOM 1767 C C . LYS A 1 229 ? -19.867 6.296 1.748 1.00 96.94 229 LYS A C 1
ATOM 1769 O O . LYS A 1 229 ? -20.044 6.408 0.536 1.00 96.94 229 LYS A O 1
ATOM 1774 N N . VAL A 1 230 ? -18.723 6.609 2.341 1.00 97.31 230 VAL A N 1
ATOM 1775 C CA . VAL A 1 230 ? -17.498 6.948 1.625 1.00 97.31 230 VAL A CA 1
ATOM 1776 C C . VAL A 1 230 ? -16.545 5.768 1.700 1.00 97.31 230 VAL A C 1
ATOM 1778 O O . VAL A 1 230 ? -16.277 5.215 2.766 1.00 97.31 230 VAL A O 1
ATOM 1781 N N . MET A 1 231 ? -16.042 5.365 0.543 1.00 97.88 231 MET A N 1
ATOM 1782 C CA . MET A 1 231 ? -14.972 4.393 0.428 1.00 97.88 231 MET A CA 1
ATOM 1783 C C . MET A 1 231 ? -13.685 5.133 0.099 1.00 97.88 231 MET A C 1
ATOM 1785 O O . MET A 1 231 ? -13.548 5.635 -1.013 1.00 97.88 231 MET A O 1
ATOM 1789 N N . ILE A 1 232 ? -12.764 5.181 1.056 1.00 97.75 232 ILE A N 1
ATOM 1790 C CA . ILE A 1 232 ? -11.460 5.838 0.934 1.00 97.75 232 ILE A CA 1
ATOM 1791 C C . ILE A 1 232 ? -10.416 4.760 0.681 1.00 97.75 232 ILE A C 1
ATOM 1793 O O . ILE A 1 232 ? -10.422 3.730 1.356 1.00 97.75 232 ILE A O 1
ATOM 1797 N N . ARG A 1 233 ? -9.534 4.961 -0.293 1.00 96.00 233 ARG A N 1
ATOM 1798 C CA . ARG A 1 233 ? -8.526 3.976 -0.695 1.00 96.00 233 ARG A CA 1
ATOM 1799 C C . ARG A 1 233 ? -7.173 4.630 -0.922 1.00 96.00 233 ARG A C 1
ATOM 1801 O O . ARG A 1 233 ? -7.091 5.692 -1.531 1.00 96.00 233 ARG A O 1
ATOM 1808 N N . THR A 1 234 ? -6.120 3.942 -0.501 1.00 92.12 234 THR A N 1
ATOM 1809 C CA . THR A 1 234 ? -4.724 4.209 -0.876 1.00 92.12 234 THR A CA 1
ATOM 1810 C C . THR A 1 234 ? -4.146 2.972 -1.568 1.00 92.12 234 THR A C 1
ATOM 1812 O O . THR A 1 234 ? -4.849 2.009 -1.881 1.00 92.12 234 THR A O 1
ATOM 1815 N N . ALA A 1 235 ? -2.834 2.968 -1.802 1.00 86.06 235 ALA A N 1
ATOM 1816 C CA . ALA A 1 235 ? -2.109 1.804 -2.301 1.00 86.06 235 ALA A CA 1
ATOM 1817 C C . ALA A 1 235 ? -2.146 0.588 -1.358 1.00 86.06 235 ALA A C 1
ATOM 1819 O O . ALA A 1 235 ? -1.993 -0.550 -1.809 1.00 86.06 235 ALA A O 1
ATOM 1820 N N . SER A 1 236 ? -2.269 0.833 -0.055 1.00 88.88 236 SER A N 1
ATOM 1821 C CA . SER A 1 236 ? -2.109 -0.174 0.998 1.00 88.88 236 SER A CA 1
ATOM 1822 C C . SER A 1 236 ? -3.305 -0.272 1.928 1.00 88.88 236 SER A C 1
ATOM 1824 O O . SER A 1 236 ? -3.374 -1.234 2.687 1.00 88.88 236 SER A O 1
ATOM 1826 N N . GLU A 1 237 ? -4.229 0.682 1.883 1.00 94.88 237 GLU A N 1
ATOM 1827 C CA . GLU A 1 237 ? -5.280 0.822 2.883 1.00 94.88 237 GLU A CA 1
ATOM 1828 C C . GLU A 1 237 ? -6.631 1.119 2.248 1.00 94.88 237 GLU A C 1
ATOM 1830 O O . GLU A 1 237 ? -6.734 1.664 1.145 1.00 94.88 237 GLU A O 1
ATOM 1835 N N . MET A 1 238 ? -7.681 0.759 2.973 1.00 97.25 238 MET A N 1
ATOM 1836 C CA . MET A 1 238 ? -9.055 1.057 2.626 1.00 97.25 238 MET A CA 1
ATOM 1837 C C . MET A 1 238 ? -9.865 1.307 3.894 1.00 97.25 238 MET A C 1
ATOM 1839 O O . MET A 1 238 ? -9.768 0.549 4.858 1.00 97.25 238 MET A O 1
ATOM 1843 N N . ALA A 1 239 ? -10.735 2.309 3.844 1.00 98.12 239 ALA A N 1
ATOM 1844 C CA . ALA A 1 239 ? -11.791 2.499 4.823 1.00 98.12 239 ALA A CA 1
ATOM 1845 C C . ALA A 1 239 ? -13.150 2.628 4.139 1.00 98.12 239 ALA A C 1
ATOM 1847 O O . ALA A 1 239 ? -13.255 3.140 3.023 1.00 98.12 239 ALA A O 1
ATOM 1848 N N . VAL A 1 240 ? -14.188 2.147 4.817 1.00 97.94 240 VAL A N 1
ATOM 1849 C CA . VAL A 1 240 ? -15.584 2.318 4.408 1.00 97.94 240 VAL A CA 1
ATOM 1850 C C . VAL A 1 240 ? -16.338 2.885 5.595 1.00 97.94 240 VAL A C 1
ATOM 1852 O O . VAL A 1 240 ? -16.507 2.207 6.606 1.00 97.94 240 VAL A O 1
ATOM 1855 N N . LEU A 1 241 ? -16.760 4.137 5.472 1.00 97.75 241 LEU A N 1
ATOM 1856 C CA . LEU A 1 241 ? -17.252 4.937 6.589 1.00 97.75 241 LEU A CA 1
ATOM 1857 C C . LEU A 1 241 ? -18.591 5.590 6.226 1.00 97.75 241 LEU A C 1
ATOM 1859 O O . LEU A 1 241 ? -18.846 5.807 5.038 1.00 97.75 241 LEU A O 1
ATOM 1863 N N . PRO A 1 242 ? -19.454 5.906 7.204 1.00 96.25 242 PRO A N 1
ATOM 1864 C CA . PRO A 1 242 ? -20.636 6.732 6.967 1.00 96.25 242 PRO A CA 1
ATOM 1865 C C . PRO A 1 242 ? -20.252 8.082 6.349 1.00 96.25 242 PRO A C 1
ATOM 1867 O O . PRO A 1 242 ? -19.198 8.633 6.666 1.00 96.25 242 PRO A O 1
ATOM 1870 N N . TRP A 1 243 ? -21.091 8.615 5.460 1.00 95.69 243 TRP A N 1
ATOM 1871 C CA . TRP A 1 243 ? -20.815 9.868 4.763 1.00 95.69 243 TRP A CA 1
ATOM 1872 C C . TRP A 1 243 ? -21.961 10.871 4.884 1.00 95.69 243 TRP A C 1
ATOM 1874 O O . TRP A 1 243 ? -23.013 10.697 4.276 1.00 95.69 243 TRP A O 1
ATOM 1884 N N . GLY A 1 244 ? -21.704 11.961 5.606 1.00 92.62 244 GLY A N 1
ATOM 1885 C CA . GLY A 1 244 ? -22.493 13.199 5.606 1.00 92.62 244 GLY A CA 1
ATOM 1886 C C . GLY A 1 244 ? -21.646 14.425 5.240 1.00 92.62 244 GLY A C 1
ATOM 1887 O O . GLY A 1 244 ? -21.988 15.545 5.602 1.00 92.62 244 GLY A O 1
ATOM 1888 N N . GLY A 1 245 ? -20.503 14.219 4.572 1.00 93.69 245 GLY A N 1
ATOM 1889 C CA . GLY A 1 245 ? -19.476 15.240 4.339 1.00 93.69 245 GLY A CA 1
ATOM 1890 C C . GLY A 1 245 ? -18.240 15.062 5.228 1.00 93.69 245 GLY A C 1
ATOM 1891 O O . GLY A 1 245 ? -18.248 14.290 6.188 1.00 93.69 245 GLY A O 1
ATOM 1892 N N . TYR A 1 246 ? -17.162 15.791 4.920 1.00 94.62 246 TYR A N 1
ATOM 1893 C CA . TYR A 1 246 ? -15.882 15.643 5.626 1.00 94.62 246 TYR A CA 1
ATOM 1894 C C . TYR A 1 246 ? -15.979 15.965 7.128 1.00 94.62 246 TYR A C 1
ATOM 1896 O O . TYR A 1 246 ? -15.424 15.228 7.935 1.00 94.62 246 TYR A O 1
ATOM 1904 N N . GLY A 1 247 ? -16.739 16.996 7.519 1.00 95.38 247 GLY A N 1
ATOM 1905 C CA . GLY A 1 247 ? -16.954 17.337 8.935 1.00 95.38 247 GLY A CA 1
ATOM 1906 C C . GLY A 1 247 ? -17.572 16.183 9.732 1.00 95.38 247 GLY A C 1
ATOM 1907 O O . GLY A 1 247 ? -17.002 15.754 10.731 1.00 95.38 247 GLY A O 1
ATOM 1908 N N . SER A 1 248 ? -18.654 15.588 9.213 1.00 94.88 248 SER A N 1
ATOM 1909 C CA . SER A 1 248 ? -19.300 14.418 9.834 1.00 94.88 248 SER A CA 1
ATOM 1910 C C . SER A 1 248 ? -18.360 13.214 9.967 1.00 94.88 248 SER A C 1
ATOM 1912 O O . SER A 1 248 ? -18.456 12.437 10.913 1.00 94.88 248 SER A O 1
ATOM 1914 N N . LEU A 1 249 ? -17.422 13.064 9.027 1.00 95.69 249 LEU A N 1
ATOM 1915 C CA . LEU A 1 249 ? -16.445 11.985 9.035 1.00 95.69 249 LEU A CA 1
ATOM 1916 C C . LEU A 1 249 ? -15.403 12.179 10.142 1.00 95.69 249 LEU A C 1
ATOM 1918 O O . LEU A 1 249 ? -15.051 11.223 10.831 1.00 95.69 249 LEU A O 1
ATOM 1922 N N . VAL A 1 250 ? -14.927 13.413 10.321 1.00 96.50 250 VAL A N 1
ATOM 1923 C CA . VAL A 1 250 ? -14.004 13.777 11.403 1.00 96.50 250 VAL A CA 1
ATOM 1924 C C . VAL A 1 250 ? -14.672 13.566 12.762 1.00 96.50 250 VAL A C 1
ATOM 1926 O O . VAL A 1 250 ? -14.079 12.940 13.639 1.00 96.50 250 VAL A O 1
ATOM 1929 N N . GLU A 1 251 ? -15.922 14.006 12.921 1.00 96.81 251 GLU A N 1
ATOM 1930 C CA . GLU A 1 251 ? -16.708 13.780 14.141 1.00 96.81 251 GLU A CA 1
ATOM 1931 C C . GLU A 1 251 ? -16.917 12.291 14.425 1.00 96.81 251 GLU A C 1
ATOM 1933 O O . GLU A 1 251 ? -16.732 11.843 15.557 1.00 96.81 251 GLU A O 1
ATOM 1938 N N . PHE A 1 252 ? -17.243 11.504 13.397 1.00 96.56 252 PHE A N 1
ATOM 1939 C CA . PHE A 1 252 ? -17.388 10.058 13.523 1.00 96.56 252 PHE A CA 1
ATOM 1940 C C . PHE A 1 252 ? -16.115 9.411 14.086 1.00 96.56 252 PHE A C 1
ATOM 1942 O O . PHE A 1 252 ? -16.185 8.645 15.047 1.00 96.56 252 PHE A O 1
ATOM 1949 N N . VAL A 1 253 ? -14.942 9.748 13.540 1.00 96.00 253 VAL A N 1
ATOM 1950 C CA . VAL A 1 253 ? -13.664 9.201 14.020 1.00 96.00 253 VAL A CA 1
ATOM 1951 C C . VAL A 1 253 ? -13.322 9.700 15.430 1.00 96.00 253 VAL A C 1
ATOM 1953 O O . VAL A 1 253 ? -12.882 8.910 16.266 1.00 96.00 253 VAL A O 1
ATOM 1956 N N . ALA A 1 254 ? -13.599 10.968 15.742 1.00 95.00 254 ALA A N 1
ATOM 1957 C CA . ALA A 1 254 ? -13.421 11.510 17.089 1.00 95.00 254 ALA A CA 1
ATOM 1958 C C . ALA A 1 254 ? -14.305 10.795 18.130 1.00 95.00 254 ALA A C 1
ATOM 1960 O O . ALA A 1 254 ? -13.861 10.527 19.247 1.00 95.00 254 ALA A O 1
ATOM 1961 N N . ASN A 1 255 ? -15.534 10.422 17.766 1.00 94.94 255 ASN A N 1
ATOM 1962 C CA . ASN A 1 255 ? -16.417 9.650 18.639 1.00 94.94 255 ASN A CA 1
ATOM 1963 C C . ASN A 1 255 ? -15.887 8.227 18.874 1.00 94.94 255 ASN A C 1
ATOM 1965 O O . ASN A 1 255 ? -15.926 7.747 20.006 1.00 94.94 255 ASN A O 1
ATOM 1969 N N . LEU A 1 256 ? -15.300 7.577 17.860 1.00 94.88 256 LEU A N 1
ATOM 1970 C CA . LEU A 1 256 ? -14.617 6.290 18.053 1.00 94.88 256 LEU A CA 1
ATOM 1971 C C . LEU A 1 256 ? -13.459 6.393 19.060 1.00 94.88 256 LEU A C 1
ATOM 1973 O O . LEU A 1 256 ? -13.282 5.493 19.879 1.00 94.88 256 LEU A O 1
ATOM 1977 N N . ARG A 1 257 ? -12.691 7.490 19.042 1.00 92.25 257 ARG A N 1
ATOM 1978 C CA . ARG A 1 257 ? -11.620 7.729 20.026 1.00 92.25 257 ARG A CA 1
ATOM 1979 C C . ARG A 1 257 ? -12.156 7.833 21.452 1.00 92.25 257 ARG A C 1
ATOM 1981 O O . ARG A 1 257 ? -11.611 7.196 22.349 1.00 92.25 257 ARG A O 1
ATOM 1988 N N . LYS A 1 258 ? -13.241 8.581 21.665 1.00 91.12 258 LYS A N 1
ATOM 1989 C CA . LYS A 1 258 ? -13.851 8.732 22.999 1.00 91.12 258 LYS A CA 1
ATOM 1990 C C . LYS A 1 258 ? -14.288 7.388 23.586 1.00 91.12 258 LYS A C 1
ATOM 1992 O O . LYS A 1 258 ? -13.978 7.105 24.744 1.00 91.12 258 LYS A O 1
ATOM 1997 N N . LEU A 1 259 ? -14.896 6.534 22.757 1.00 89.31 259 LEU A N 1
ATOM 1998 C CA . LEU A 1 259 ? -15.374 5.208 23.161 1.00 89.31 259 LEU A CA 1
ATOM 1999 C C . LEU A 1 259 ? -14.262 4.297 23.704 1.00 89.31 259 LEU A C 1
ATOM 2001 O O . LEU A 1 259 ? -14.519 3.505 24.606 1.00 89.31 259 LEU A O 1
ATOM 2005 N N . ILE A 1 260 ? -13.028 4.393 23.193 1.00 84.81 260 ILE A N 1
ATOM 2006 C CA . ILE A 1 260 ? -11.912 3.582 23.708 1.00 84.81 260 ILE A CA 1
ATOM 2007 C C . ILE A 1 260 ? -11.187 4.215 24.903 1.00 84.81 260 ILE A C 1
ATOM 2009 O O . ILE A 1 260 ? -10.619 3.506 25.739 1.00 84.81 260 ILE A O 1
ATOM 2013 N N . SER A 1 261 ? -11.206 5.543 25.016 1.00 74.12 261 SER A N 1
ATOM 2014 C CA . SER A 1 261 ? -10.591 6.255 26.139 1.00 74.12 261 SER A CA 1
ATOM 2015 C C . S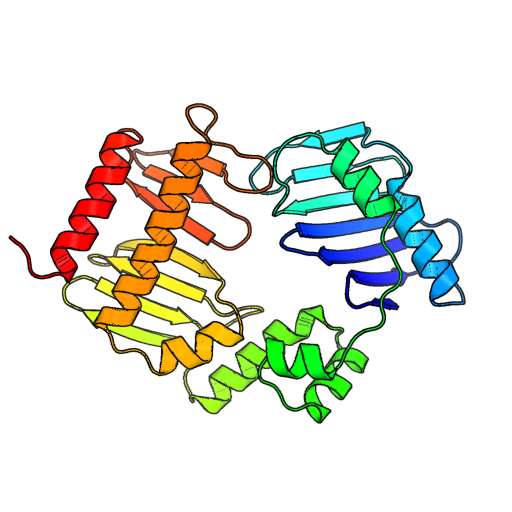ER A 1 261 ? -11.406 6.166 27.435 1.00 74.12 261 SER A C 1
ATOM 2017 O O . SER A 1 261 ? -10.882 6.530 28.484 1.00 74.12 261 SER A O 1
ATOM 2019 N N . GLY A 1 262 ? -12.641 5.650 27.389 1.00 63.78 262 GLY A N 1
ATOM 2020 C CA . GLY A 1 262 ? -13.526 5.550 28.555 1.00 63.78 262 GLY A CA 1
ATOM 2021 C C . GLY A 1 262 ? -14.097 6.898 29.009 1.00 63.78 262 GLY A C 1
ATOM 2022 O O . GLY A 1 262 ? -14.432 7.046 30.180 1.00 63.78 262 GLY A O 1
ATOM 2023 N N . GLY A 1 263 ? -14.161 7.884 28.109 1.00 39.66 263 GLY A N 1
ATOM 2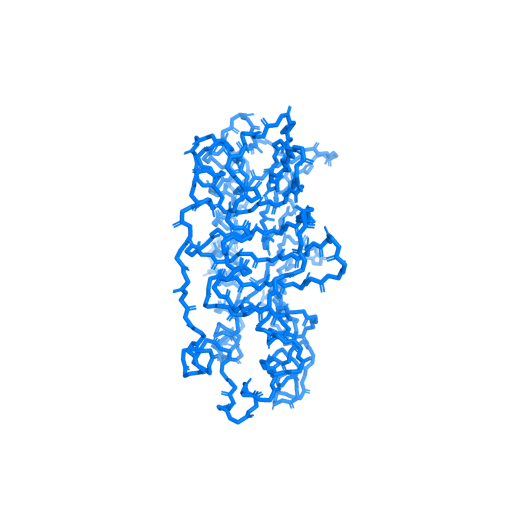024 C CA . GLY A 1 263 ? -14.768 9.193 28.373 1.00 39.66 263 GLY A CA 1
ATOM 2025 C C . GLY A 1 263 ? -16.236 9.244 27.927 1.00 39.66 263 GLY A C 1
ATOM 2026 O O . GLY A 1 263 ? -16.588 8.480 27.030 1.00 39.66 263 GLY A O 1
ATOM 2027 N N . PRO A 1 264 ? -17.050 10.118 28.551 1.00 40.75 264 PRO A N 1
ATOM 2028 C CA . PRO A 1 264 ? -18.519 10.083 28.563 1.00 40.75 264 PRO A CA 1
ATOM 2029 C C . PRO A 1 264 ? -19.192 10.084 27.188 1.00 40.75 264 PRO A C 1
ATOM 2031 O O . PRO A 1 264 ? -18.645 10.711 26.247 1.00 40.75 264 PRO A O 1
#